Protein AF-A0A7D9HEQ1-F1 (afdb_monomer_lite)

Sequence (363 aa):
MYSCLIFITVVFLPFTTSAGAGICVSDDGTNSTCRAACLKQPCDTKWSCNGTLLSTCEQSCYHNSCTQLACDETTQKCVQYCSGCQTMKCNSSDCDQSCTAGFCHDMRCNAAHSCQQSCHHCRHQRCYDSTTCTQRCLKSDCSLECVQSQTCLQYCHGNGCLASCLGNKDYCSQTCQPKANCTHLICDSKFCSQTCANNSMCALLRCDGDHCRQETYVEKSKLECLSSDCREQVSHVSNTVLSCDNINGFCIQKSFGSGCVMSCGTNVKTCEQDCYGGDCNMSCARGVETCTMKCPGGNCTFSCQAKDCLLSCKNNECKNTQSETKDTRDTRKECDNSCNKRPFHPVLLLIFTTFTSLSSVYW

Secondary structure (DSSP, 8-state):
-----------------------EEE---SSSEEEEEE-SSSPPS-EE--STTEEEEEEEE-STT--EEEE-TTEEEEEEEEES-SEEEE-SSEEEEEEEES-EEEEEE--SSEEEEEEEEEEEEEEES-SEEEEEEEEE--EEEEES-SEEEEEE-SBSEEEEEES-SSEEEEEE-TT-EEEEEEE-SSEEEEEE-TT-EEEEEEE-SSEEEEEESSTT-EEEE-SS-EEEEEESSSS-EEEE-S-SSEEEEEESSSS-EEEE-TT-SEEEEEESSS--EEEE-TT-SEEEEEETTS--EEEE-SSEEEEEESTT-PEE--------S-------------PPPPPP---------------

pLDDT: mean 79.18, std 22.47, range [27.95, 97.94]

Organism: Paramuricea clavata (NCBI:txid317549)

Radius of gyration: 32.52 Å; chains: 1; bounding box: 62×74×137 Å

Structure (mmCIF, N/CA/C/O backbone):
data_AF-A0A7D9HEQ1-F1
#
_entry.id   AF-A0A7D9HEQ1-F1
#
loop_
_atom_site.group_PDB
_atom_site.id
_atom_site.type_symbol
_atom_site.label_atom_id
_atom_site.label_alt_id
_atom_site.label_comp_id
_atom_site.label_asym_id
_atom_site.label_entity_id
_atom_site.label_seq_id
_atom_site.pdbx_PDB_ins_code
_atom_site.Cartn_x
_atom_site.Cartn_y
_atom_site.Cartn_z
_atom_site.occupancy
_atom_site.B_iso_or_equiv
_atom_site.auth_seq_id
_atom_site.auth_comp_id
_atom_site.auth_asym_id
_atom_site.auth_atom_id
_atom_site.pdbx_PDB_model_num
ATOM 1 N N . MET A 1 1 ? -3.233 12.128 -97.991 1.00 41.22 1 MET A N 1
ATOM 2 C CA . MET A 1 1 ? -3.083 12.700 -96.636 1.00 41.22 1 MET A CA 1
ATOM 3 C C . MET A 1 1 ? -2.851 11.541 -95.681 1.00 41.22 1 MET A C 1
ATOM 5 O O . MET A 1 1 ? -3.788 10.809 -95.401 1.00 41.22 1 MET A O 1
ATOM 9 N N . TYR A 1 2 ? -1.598 11.295 -95.298 1.00 34.28 2 TYR A N 1
ATOM 10 C CA . TYR A 1 2 ? -1.246 10.236 -94.349 1.00 34.28 2 TYR A CA 1
ATOM 11 C C . TYR A 1 2 ? -1.506 10.739 -92.926 1.00 34.28 2 TYR A C 1
ATOM 13 O O . TYR A 1 2 ? -0.963 11.769 -92.536 1.00 34.28 2 TYR A O 1
ATOM 21 N N . SER A 1 3 ? -2.356 10.030 -92.182 1.00 39.16 3 SER A N 1
ATOM 22 C CA . SER A 1 3 ? -2.621 10.283 -90.766 1.00 39.16 3 SER A CA 1
ATOM 23 C C . SER A 1 3 ? -1.744 9.338 -89.947 1.00 39.16 3 SER A C 1
ATOM 25 O O . SER A 1 3 ? -1.840 8.120 -90.089 1.00 39.16 3 SER A O 1
ATOM 27 N N . CYS A 1 4 ? -0.827 9.907 -89.167 1.00 38.44 4 CYS A N 1
ATOM 28 C CA . CYS A 1 4 ? 0.162 9.187 -88.373 1.00 38.44 4 CYS A CA 1
ATOM 29 C C . CYS A 1 4 ? -0.404 8.983 -86.958 1.00 38.44 4 CYS A C 1
ATOM 31 O O . CYS A 1 4 ? -0.566 9.948 -86.213 1.00 38.44 4 CYS A O 1
ATOM 33 N N . LEU A 1 5 ? -0.748 7.743 -86.603 1.00 36.53 5 LEU A N 1
ATOM 34 C CA . LEU A 1 5 ? -1.173 7.354 -85.254 1.00 36.53 5 LEU A CA 1
ATOM 35 C C . LEU A 1 5 ? 0.067 7.018 -84.416 1.00 36.53 5 LEU A C 1
ATOM 37 O O . LEU A 1 5 ? 0.737 6.019 -84.666 1.00 36.53 5 LEU A O 1
ATOM 41 N N . ILE A 1 6 ? 0.367 7.853 -83.419 1.00 41.38 6 ILE A N 1
ATOM 42 C CA . ILE A 1 6 ? 1.411 7.606 -82.418 1.00 41.38 6 ILE A CA 1
ATOM 43 C C . ILE A 1 6 ? 0.785 6.808 -81.268 1.00 41.38 6 ILE A C 1
ATOM 45 O O . ILE A 1 6 ? -0.061 7.323 -80.540 1.00 41.38 6 ILE A O 1
ATOM 49 N N . PHE A 1 7 ? 1.209 5.555 -81.092 1.00 34.25 7 PHE A N 1
ATOM 50 C CA . PHE A 1 7 ? 0.923 4.769 -79.890 1.00 34.25 7 PHE A CA 1
ATOM 51 C C . PHE A 1 7 ? 1.956 5.108 -78.807 1.00 34.25 7 PHE A C 1
ATOM 53 O O . PHE A 1 7 ? 3.141 4.822 -78.964 1.00 34.25 7 PHE A O 1
ATOM 60 N N . ILE A 1 8 ? 1.509 5.707 -77.701 1.00 36.59 8 ILE A N 1
ATOM 61 C CA . ILE A 1 8 ? 2.320 5.894 -76.492 1.00 36.59 8 ILE A CA 1
ATOM 62 C C . ILE A 1 8 ? 2.106 4.670 -75.598 1.00 36.59 8 ILE A C 1
ATOM 64 O O . ILE A 1 8 ? 1.075 4.535 -74.942 1.00 36.59 8 ILE A O 1
ATOM 68 N N . THR A 1 9 ? 3.078 3.764 -75.567 1.00 34.59 9 THR A N 1
ATOM 69 C CA . THR A 1 9 ? 3.156 2.700 -74.558 1.00 34.59 9 THR A CA 1
ATOM 70 C C . THR A 1 9 ? 3.671 3.281 -73.243 1.00 34.59 9 THR A C 1
ATOM 72 O O . THR A 1 9 ? 4.856 3.586 -73.115 1.00 34.59 9 THR A O 1
ATOM 75 N N . VAL A 1 10 ? 2.782 3.427 -72.259 1.00 37.34 10 VAL A N 1
ATOM 76 C CA . VAL A 1 10 ? 3.149 3.738 -70.870 1.00 37.34 10 VAL A CA 1
ATOM 77 C C . VAL A 1 10 ? 3.643 2.451 -70.211 1.00 37.34 10 VAL A C 1
ATOM 79 O O . VAL A 1 10 ? 2.858 1.559 -69.892 1.00 37.34 10 VAL A O 1
ATOM 82 N N . VAL A 1 11 ? 4.958 2.341 -70.031 1.00 34.16 11 VAL A N 1
ATOM 83 C CA . VAL A 1 11 ? 5.580 1.271 -69.245 1.00 34.16 11 VAL A CA 1
ATOM 84 C C . VAL A 1 11 ? 5.390 1.607 -67.766 1.00 34.16 11 VAL A C 1
ATOM 86 O O . VAL A 1 11 ? 6.048 2.500 -67.237 1.00 34.16 11 VAL A O 1
ATOM 89 N N . PHE A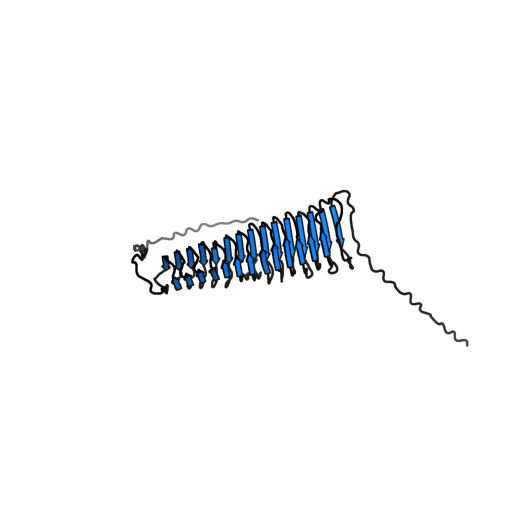 1 12 ? 4.482 0.901 -67.090 1.00 31.94 12 PHE A N 1
ATOM 90 C CA . PHE A 1 12 ? 4.424 0.902 -65.630 1.00 31.94 12 PHE A CA 1
ATOM 91 C C . PHE A 1 12 ? 5.596 0.075 -65.098 1.00 31.94 12 PHE A C 1
ATOM 93 O O . PHE A 1 12 ? 5.570 -1.154 -65.125 1.00 31.94 12 PHE A O 1
ATOM 100 N N . LEU A 1 13 ? 6.640 0.755 -64.624 1.00 29.69 13 LEU A N 1
ATOM 101 C CA . LEU A 1 13 ? 7.641 0.127 -63.769 1.00 29.69 13 LEU A CA 1
ATOM 102 C C . LEU A 1 13 ? 6.992 -0.155 -62.404 1.00 29.69 13 LEU A C 1
ATOM 104 O O . LEU A 1 13 ? 6.376 0.754 -61.839 1.00 29.69 13 LEU A O 1
ATOM 108 N N . PRO A 1 14 ? 7.112 -1.371 -61.843 1.00 33.91 14 PRO A N 1
ATOM 109 C CA . PRO A 1 14 ? 6.723 -1.601 -60.463 1.00 33.91 14 PRO A CA 1
ATOM 110 C C . PRO A 1 14 ? 7.634 -0.755 -59.572 1.00 33.91 14 PRO A C 1
ATOM 112 O O . PRO A 1 14 ? 8.834 -1.008 -59.464 1.00 33.91 14 PRO A O 1
ATOM 115 N N . PHE A 1 15 ? 7.065 0.264 -58.928 1.00 29.83 15 PHE A N 1
ATOM 116 C CA . PHE A 1 15 ? 7.701 0.895 -57.782 1.00 29.83 15 PHE A CA 1
ATOM 117 C C . PHE A 1 15 ? 7.776 -0.154 -56.674 1.00 29.83 15 PHE A C 1
ATOM 119 O O . PHE A 1 15 ? 6.813 -0.387 -55.947 1.00 29.83 15 PHE A O 1
ATOM 126 N N . THR A 1 16 ? 8.926 -0.810 -56.545 1.00 30.69 16 THR A N 1
ATOM 127 C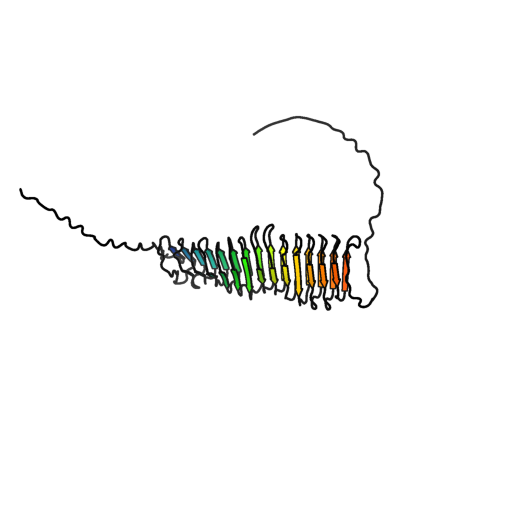 CA . THR A 1 16 ? 9.293 -1.476 -55.301 1.00 30.69 16 THR A CA 1
ATOM 128 C C . THR A 1 16 ? 9.478 -0.380 -54.261 1.00 30.69 16 THR A C 1
ATOM 130 O O . THR A 1 16 ? 10.519 0.276 -54.215 1.00 30.69 16 THR A O 1
ATOM 133 N N . THR A 1 17 ? 8.453 -0.132 -53.449 1.00 33.03 17 THR A N 1
ATOM 134 C CA . THR A 1 17 ? 8.611 0.606 -52.198 1.00 33.03 17 THR A CA 1
ATOM 135 C C . THR A 1 17 ? 9.563 -0.204 -51.331 1.00 33.03 17 THR A C 1
ATOM 137 O O . THR A 1 17 ? 9.187 -1.246 -50.793 1.00 33.03 17 THR A O 1
ATOM 140 N N . SER A 1 18 ? 10.819 0.227 -51.244 1.00 35.41 18 SER A N 1
ATOM 141 C CA . SER A 1 18 ? 11.744 -0.293 -50.251 1.00 35.41 18 SER A CA 1
ATOM 142 C C . SER A 1 18 ? 11.134 -0.035 -48.874 1.00 35.41 18 SER A C 1
ATOM 144 O O . SER A 1 18 ? 10.864 1.106 -48.497 1.00 35.41 18 SER A O 1
ATOM 146 N N . ALA A 1 19 ? 10.859 -1.112 -48.139 1.00 35.62 19 ALA A N 1
ATOM 147 C CA . ALA A 1 19 ? 10.556 -1.034 -46.721 1.00 35.62 19 ALA A CA 1
ATOM 148 C C . ALA A 1 19 ? 11.721 -0.291 -46.054 1.00 35.62 19 ALA A C 1
ATOM 150 O O . ALA A 1 19 ? 12.864 -0.748 -46.098 1.00 35.62 19 ALA A O 1
ATOM 151 N N . GLY A 1 20 ? 11.450 0.903 -45.527 1.00 33.16 20 GLY A N 1
ATOM 152 C CA . GLY A 1 20 ? 12.457 1.702 -44.846 1.00 33.16 20 GLY A CA 1
ATOM 153 C C . GLY A 1 20 ? 12.942 0.943 -43.620 1.00 33.16 20 GLY A C 1
ATOM 154 O O . GLY A 1 20 ? 12.204 0.816 -42.649 1.00 33.16 20 GLY A O 1
ATOM 155 N N . ALA A 1 21 ? 14.167 0.424 -43.671 1.00 37.38 21 ALA A N 1
ATOM 156 C CA . ALA A 1 21 ? 14.824 -0.135 -42.503 1.00 37.38 21 ALA A CA 1
ATOM 157 C C . ALA A 1 21 ? 14.896 0.954 -41.419 1.00 37.38 21 ALA A C 1
ATOM 159 O O . ALA A 1 21 ? 15.400 2.057 -41.662 1.00 37.38 21 ALA A O 1
ATOM 160 N N . GLY A 1 22 ? 14.347 0.671 -40.236 1.00 39.84 22 GLY A N 1
ATOM 161 C CA . GLY A 1 22 ? 14.518 1.531 -39.072 1.00 39.84 22 GLY A CA 1
ATOM 162 C C . GLY A 1 22 ? 16.008 1.722 -38.785 1.00 39.84 22 GLY A C 1
ATOM 163 O O . GLY A 1 22 ? 16.782 0.768 -38.827 1.00 39.84 22 GLY A O 1
ATOM 164 N N . ILE A 1 23 ? 16.427 2.961 -38.513 1.00 42.25 23 ILE A N 1
ATOM 165 C CA . ILE A 1 23 ? 17.799 3.236 -38.075 1.00 42.25 23 ILE A CA 1
ATOM 166 C C . ILE A 1 23 ? 17.910 2.719 -36.642 1.00 42.25 23 ILE A C 1
ATOM 168 O O . ILE A 1 23 ? 17.361 3.328 -35.725 1.00 42.25 23 ILE A O 1
ATOM 172 N N . CYS A 1 24 ? 18.588 1.589 -36.477 1.00 47.47 24 CYS A N 1
ATOM 173 C CA . CYS A 1 24 ? 19.008 1.077 -35.181 1.00 47.47 24 CYS A CA 1
ATOM 174 C C . CYS A 1 24 ? 20.434 1.576 -34.955 1.00 47.47 24 CYS A C 1
ATOM 176 O O . CYS A 1 24 ? 21.342 1.200 -35.693 1.00 47.47 24 CYS A O 1
ATOM 178 N N . VAL A 1 25 ? 20.625 2.463 -33.980 1.00 53.47 25 VAL A N 1
ATOM 179 C CA . VAL A 1 25 ? 21.970 2.832 -33.529 1.00 53.47 25 VAL A CA 1
ATOM 180 C C . VAL A 1 25 ? 22.321 1.868 -32.409 1.00 53.47 25 VAL A C 1
ATOM 182 O O . VAL A 1 25 ? 21.756 1.966 -31.323 1.00 53.47 25 VAL A O 1
ATOM 185 N N . SER A 1 26 ? 23.195 0.914 -32.711 1.00 54.78 26 SER A N 1
ATOM 186 C CA . SER A 1 26 ? 23.885 0.098 -31.719 1.00 54.78 26 SER A CA 1
ATOM 187 C C . SER A 1 26 ? 25.335 0.548 -31.731 1.00 54.78 26 SER A C 1
ATOM 189 O O . SER A 1 26 ? 26.085 0.187 -32.634 1.00 54.78 26 SER A O 1
ATOM 191 N N . ASP A 1 27 ? 25.707 1.395 -30.775 1.00 57.34 27 ASP A N 1
ATOM 192 C CA . ASP A 1 27 ? 27.121 1.656 -30.531 1.00 57.34 27 ASP A CA 1
ATOM 193 C C . ASP A 1 27 ? 27.688 0.415 -29.847 1.00 57.34 27 ASP A C 1
ATOM 195 O O . ASP A 1 27 ? 27.319 0.105 -28.711 1.00 57.34 27 ASP A O 1
ATOM 199 N N . ASP A 1 28 ? 28.588 -0.289 -30.533 1.00 51.81 28 ASP A N 1
ATOM 200 C CA . ASP A 1 28 ? 29.383 -1.392 -29.977 1.00 51.81 28 ASP A CA 1
ATOM 201 C C . ASP A 1 28 ? 30.503 -0.811 -29.091 1.00 51.81 28 ASP A C 1
ATOM 203 O O . ASP A 1 28 ? 31.702 -0.993 -29.307 1.00 51.81 28 ASP A O 1
ATOM 207 N N . GLY A 1 29 ? 30.087 0.053 -28.158 1.00 48.66 29 GLY A N 1
ATOM 208 C CA . GLY A 1 29 ? 30.951 0.951 -27.419 1.00 48.66 29 GLY A CA 1
ATOM 209 C C . GLY A 1 29 ? 32.012 0.172 -26.659 1.00 48.66 29 GLY A C 1
ATOM 210 O O . GLY A 1 29 ? 31.711 -0.741 -25.894 1.00 48.66 29 GLY A O 1
ATOM 211 N N . THR A 1 30 ? 33.260 0.610 -26.791 1.00 54.16 30 THR A N 1
ATOM 212 C CA . THR A 1 30 ? 34.453 0.130 -26.076 1.00 54.16 30 THR A CA 1
ATOM 213 C C . THR A 1 30 ? 34.399 0.368 -24.554 1.00 54.16 30 THR A C 1
ATOM 215 O O . THR A 1 30 ? 35.431 0.573 -23.922 1.00 54.16 30 THR A O 1
ATOM 218 N N . ASN A 1 31 ? 33.206 0.432 -23.947 1.00 58.22 31 ASN A N 1
ATOM 219 C CA . ASN A 1 31 ? 32.997 0.962 -22.607 1.00 58.22 31 ASN A CA 1
ATOM 220 C C . ASN A 1 31 ? 31.689 0.472 -21.943 1.00 58.22 31 ASN A C 1
ATOM 222 O O . ASN A 1 31 ? 30.861 1.273 -21.516 1.00 58.22 31 ASN A O 1
ATOM 226 N N . SER A 1 32 ? 31.488 -0.846 -21.824 1.00 74.50 32 SER A N 1
ATOM 227 C CA . SER A 1 32 ? 30.495 -1.501 -20.933 1.00 74.50 32 SER A CA 1
ATOM 228 C C . SER A 1 32 ? 29.007 -1.103 -21.068 1.00 74.50 32 SER A C 1
ATOM 230 O O . SER A 1 32 ? 28.190 -1.565 -20.277 1.00 74.50 32 SER A O 1
ATOM 232 N N . THR A 1 33 ? 28.631 -0.266 -22.037 1.00 79.44 33 THR A N 1
ATOM 233 C CA . THR A 1 33 ? 27.274 0.277 -22.193 1.00 79.44 33 THR A CA 1
ATOM 234 C C . THR A 1 33 ? 26.719 -0.096 -23.558 1.00 79.44 33 THR A C 1
ATOM 236 O O . THR A 1 33 ? 27.308 0.267 -24.571 1.00 79.44 33 THR A O 1
ATOM 239 N N . CYS A 1 34 ? 25.566 -0.760 -23.587 1.00 79.94 34 CYS A N 1
ATOM 240 C CA . CYS A 1 34 ? 24.805 -1.007 -24.809 1.00 79.94 34 CYS A CA 1
ATOM 241 C C . CYS A 1 34 ? 23.646 -0.015 -24.905 1.00 79.94 34 CYS A C 1
ATOM 243 O O . CYS A 1 34 ? 22.847 0.094 -23.974 1.00 79.94 34 CYS A O 1
ATOM 245 N N . ARG A 1 35 ? 23.536 0.688 -26.035 1.00 83.56 35 ARG A N 1
ATOM 246 C CA . ARG A 1 35 ? 22.422 1.595 -26.340 1.00 83.56 35 ARG A CA 1
ATOM 247 C C . ARG A 1 35 ? 21.705 1.118 -27.591 1.00 83.56 35 ARG A C 1
ATOM 249 O O . ARG A 1 35 ? 22.353 0.857 -28.598 1.00 83.56 35 ARG A O 1
ATOM 256 N N . ALA A 1 36 ? 20.382 1.032 -27.529 1.00 77.75 36 ALA A N 1
ATOM 257 C CA . ALA A 1 36 ? 19.539 0.720 -28.675 1.00 77.75 36 ALA A CA 1
ATOM 258 C C . ALA A 1 36 ? 18.300 1.623 -28.683 1.00 77.75 36 ALA A C 1
ATOM 260 O O . ALA A 1 36 ? 17.580 1.723 -27.689 1.00 77.75 36 ALA A O 1
ATOM 261 N N . ALA A 1 37 ? 18.018 2.272 -29.813 1.00 81.19 37 ALA A N 1
ATOM 262 C CA . ALA A 1 37 ? 16.846 3.132 -29.965 1.00 81.19 37 ALA A CA 1
ATOM 263 C C . ALA A 1 37 ? 16.105 2.855 -31.279 1.00 81.19 37 ALA A C 1
ATOM 265 O O . ALA A 1 37 ? 16.723 2.835 -32.342 1.00 81.19 37 ALA A O 1
ATOM 266 N N . CYS A 1 38 ? 14.779 2.670 -31.213 1.00 77.25 38 CYS A N 1
ATOM 267 C CA . CYS A 1 38 ? 13.928 2.593 -32.399 1.00 77.25 38 CYS A CA 1
ATOM 268 C C . CYS A 1 38 ? 13.269 3.943 -32.668 1.00 77.25 38 CYS A C 1
ATOM 270 O O . CYS A 1 38 ? 12.359 4.360 -31.945 1.00 77.25 38 CYS A O 1
ATOM 272 N N . LEU A 1 39 ? 13.711 4.610 -33.735 1.00 76.88 39 LEU A N 1
ATOM 273 C CA . LEU A 1 39 ? 13.224 5.939 -34.114 1.00 76.88 39 LEU A CA 1
ATOM 274 C C . LEU A 1 39 ? 12.225 5.926 -35.285 1.00 76.88 39 LEU A C 1
ATOM 276 O O . LEU A 1 39 ? 11.569 6.942 -35.517 1.00 76.88 39 LEU A O 1
ATOM 280 N N . LYS A 1 40 ? 12.088 4.817 -36.033 1.00 69.19 40 LYS A N 1
ATOM 281 C CA . LYS A 1 40 ? 11.215 4.708 -37.223 1.00 69.19 40 LYS A CA 1
ATOM 282 C C . LYS A 1 40 ? 10.541 3.334 -37.324 1.00 69.19 40 LYS A C 1
ATOM 284 O O . LYS A 1 40 ? 11.133 2.339 -36.928 1.00 69.19 40 LYS A O 1
ATOM 289 N N . GLN A 1 41 ? 9.330 3.291 -37.885 1.00 66.94 41 GLN A N 1
ATOM 290 C CA . GLN A 1 41 ? 8.586 2.052 -38.148 1.00 66.94 41 GLN A CA 1
ATOM 291 C C . GLN A 1 41 ? 9.010 1.383 -39.472 1.00 66.94 41 GLN A C 1
ATOM 293 O O . GLN A 1 41 ? 9.313 2.108 -40.423 1.00 66.94 41 GLN A O 1
ATOM 298 N N . PRO A 1 42 ? 8.931 0.040 -39.579 1.00 62.34 42 PRO A N 1
ATOM 299 C CA . PRO A 1 42 ? 8.634 -0.920 -38.508 1.00 62.34 42 PRO A CA 1
ATOM 300 C C . PRO A 1 42 ? 9.872 -1.210 -37.636 1.00 62.34 42 PRO A C 1
ATOM 302 O O . PRO A 1 42 ? 10.985 -1.314 -38.144 1.00 62.34 42 PRO A O 1
ATOM 305 N N . CYS A 1 43 ? 9.672 -1.357 -36.323 1.00 61.78 43 CYS A N 1
ATOM 306 C CA . CYS A 1 43 ? 10.714 -1.852 -35.416 1.00 61.78 43 CYS A CA 1
ATOM 307 C C . CYS A 1 43 ? 10.674 -3.384 -35.412 1.00 61.78 43 CYS A C 1
ATOM 309 O O . CYS A 1 43 ? 9.599 -3.957 -35.235 1.00 61.78 43 CYS A O 1
ATOM 311 N N . ASP A 1 44 ? 11.820 -4.040 -35.598 1.00 58.16 44 ASP A N 1
ATOM 312 C CA . ASP A 1 44 ? 11.889 -5.498 -35.503 1.00 58.16 44 ASP A CA 1
ATOM 313 C C . ASP A 1 44 ? 11.613 -5.985 -34.064 1.00 58.16 44 ASP A C 1
ATOM 315 O O . ASP A 1 44 ? 11.806 -5.258 -33.092 1.00 58.16 44 ASP A O 1
ATOM 319 N N . THR A 1 45 ? 11.122 -7.213 -33.923 1.00 52.78 45 THR A N 1
ATOM 320 C CA . THR A 1 45 ? 10.275 -7.639 -32.782 1.00 52.78 45 THR A CA 1
ATOM 321 C C . THR A 1 45 ? 11.002 -8.092 -31.507 1.00 52.78 45 THR A C 1
ATOM 323 O O . THR A 1 45 ? 10.355 -8.367 -30.490 1.00 52.78 45 THR A O 1
ATOM 326 N N . LYS A 1 46 ? 12.337 -8.189 -31.512 1.00 58.47 46 LYS A N 1
ATOM 327 C CA . LYS A 1 46 ? 13.094 -8.742 -30.377 1.00 58.47 46 LYS A CA 1
ATOM 328 C C . LYS A 1 46 ? 14.425 -8.031 -30.181 1.00 58.47 46 LYS A C 1
ATOM 330 O O . LYS A 1 46 ? 15.403 -8.336 -30.854 1.00 58.47 46 LYS A O 1
ATOM 335 N N . TRP A 1 47 ? 14.442 -7.059 -29.274 1.00 59.88 47 TRP A N 1
ATOM 336 C CA . TRP A 1 47 ? 15.619 -6.234 -29.010 1.00 59.88 47 TRP A CA 1
ATOM 337 C C . TRP A 1 47 ? 16.213 -6.598 -27.659 1.00 59.88 47 TRP A C 1
ATOM 339 O O . TRP A 1 47 ? 15.543 -6.516 -26.629 1.00 59.88 47 TRP A O 1
ATOM 349 N N . SER A 1 48 ? 17.468 -7.032 -27.690 1.00 61.03 48 SER A N 1
ATOM 350 C CA . SER A 1 48 ? 18.192 -7.506 -26.520 1.00 61.03 48 SER A CA 1
ATOM 351 C C . SER A 1 48 ? 19.619 -6.992 -26.603 1.00 61.03 48 SER A C 1
ATOM 353 O O . SER A 1 48 ? 20.319 -7.283 -27.570 1.00 61.03 48 SER A O 1
ATOM 355 N N . CYS A 1 49 ? 20.052 -6.237 -25.597 1.00 66.12 49 CYS A N 1
ATOM 356 C CA . CYS A 1 49 ? 21.475 -5.998 -25.376 1.00 66.12 49 CYS A CA 1
ATOM 357 C C . CYS A 1 49 ? 22.060 -7.251 -24.721 1.00 66.12 49 CYS A C 1
ATOM 359 O O . CYS A 1 49 ? 22.312 -7.258 -23.522 1.00 66.12 49 CYS A O 1
ATOM 361 N N . ASN A 1 50 ? 22.189 -8.329 -25.494 1.00 60.47 50 ASN A N 1
ATOM 362 C CA . ASN A 1 50 ? 22.780 -9.575 -25.015 1.00 60.47 50 ASN A CA 1
ATOM 363 C C . ASN A 1 50 ? 24.256 -9.587 -25.409 1.00 60.47 50 ASN A C 1
ATOM 365 O O . ASN A 1 50 ? 24.575 -9.553 -26.597 1.00 60.47 50 ASN A O 1
ATOM 369 N N . GLY A 1 51 ? 25.148 -9.633 -24.423 1.00 57.25 51 GLY A N 1
ATOM 370 C CA . GLY A 1 51 ? 26.595 -9.609 -24.628 1.00 57.25 51 GLY A CA 1
ATOM 371 C C . GLY A 1 51 ? 27.357 -9.588 -23.302 1.00 57.25 51 GLY A C 1
ATOM 372 O O . GLY A 1 51 ? 26.772 -9.359 -22.252 1.00 57.25 51 GLY A O 1
ATOM 373 N N . THR A 1 52 ? 28.660 -9.872 -23.338 1.00 58.81 52 THR A N 1
ATOM 374 C CA . THR A 1 52 ? 29.554 -9.948 -22.162 1.00 58.81 52 THR A CA 1
ATOM 375 C C . THR A 1 52 ? 29.384 -8.782 -21.179 1.00 58.81 52 THR A C 1
ATOM 377 O O . THR A 1 52 ? 29.442 -7.641 -21.624 1.00 58.81 52 THR A O 1
ATOM 380 N N . LEU A 1 53 ? 29.254 -9.091 -19.873 1.00 66.50 53 LEU A N 1
ATOM 381 C CA . LEU A 1 53 ? 29.321 -8.197 -18.692 1.00 66.50 53 LEU A CA 1
ATOM 382 C C . LEU A 1 53 ? 29.204 -6.698 -19.023 1.00 66.50 53 LEU A C 1
ATOM 384 O O . LEU A 1 53 ? 30.177 -5.940 -18.985 1.00 66.50 53 LEU A O 1
ATOM 388 N N . LEU A 1 54 ? 27.989 -6.279 -19.369 1.00 69.50 54 LEU A N 1
ATOM 389 C CA . LEU A 1 54 ? 27.670 -4.876 -19.591 1.00 69.50 54 LEU A CA 1
ATOM 390 C C . LEU A 1 54 ? 27.376 -4.221 -18.236 1.00 69.50 54 LEU A C 1
ATOM 392 O O . LEU A 1 54 ? 26.604 -4.730 -17.426 1.00 69.50 54 LEU A O 1
ATOM 396 N N . SER A 1 55 ? 27.956 -3.052 -17.981 1.00 82.50 55 SER A N 1
ATOM 397 C CA . SER A 1 55 ? 27.567 -2.243 -16.826 1.00 82.50 55 SER A CA 1
ATOM 398 C C . SER A 1 55 ? 26.159 -1.679 -17.021 1.00 82.50 55 SER A C 1
ATOM 400 O O . SER A 1 55 ? 25.379 -1.630 -16.073 1.00 82.50 55 SER A O 1
ATOM 402 N N . THR A 1 56 ? 25.805 -1.286 -18.251 1.00 87.19 56 THR A N 1
ATOM 403 C CA . THR A 1 56 ? 24.538 -0.602 -18.531 1.00 87.19 56 THR A CA 1
ATOM 404 C C . THR A 1 56 ? 23.925 -1.030 -19.867 1.00 87.19 56 THR A C 1
ATOM 406 O O . THR A 1 56 ? 24.596 -1.081 -20.895 1.00 87.19 56 THR A O 1
ATOM 409 N N . CYS A 1 57 ? 22.621 -1.285 -19.868 1.00 88.06 57 CYS A N 1
ATOM 410 C CA . CYS A 1 57 ? 21.793 -1.449 -21.056 1.00 88.06 57 CYS A CA 1
ATOM 411 C C . CYS A 1 57 ? 20.740 -0.334 -21.105 1.00 88.06 57 CYS A C 1
ATOM 413 O O . CYS A 1 57 ? 19.971 -0.169 -20.164 1.00 88.06 57 CYS A O 1
ATOM 415 N N . GLU A 1 58 ? 20.681 0.420 -22.200 1.00 90.88 58 GLU A N 1
ATOM 416 C CA . GLU A 1 58 ? 19.655 1.438 -22.438 1.00 90.88 58 GLU A CA 1
ATOM 417 C C . GLU A 1 58 ? 18.877 1.102 -23.716 1.00 90.88 58 GLU A C 1
ATOM 419 O O . GLU A 1 58 ? 19.452 0.992 -24.801 1.00 90.88 58 GLU A O 1
ATOM 424 N N . GLN A 1 59 ? 17.560 0.941 -23.594 1.00 89.44 59 GLN A N 1
ATOM 425 C CA . GLN A 1 59 ? 16.663 0.619 -24.701 1.00 89.44 59 GLN A CA 1
ATOM 426 C C . GLN A 1 59 ? 15.522 1.629 -24.772 1.00 89.44 59 GLN A C 1
ATOM 428 O O . GLN A 1 59 ? 14.790 1.812 -23.801 1.00 89.44 59 GLN A O 1
ATOM 433 N N . SER A 1 60 ? 15.318 2.234 -25.938 1.00 90.31 60 SER A N 1
ATOM 434 C CA . SER A 1 60 ? 14.245 3.208 -26.152 1.00 90.31 60 SER A CA 1
ATOM 435 C C . SER A 1 60 ? 13.406 2.853 -27.370 1.00 90.31 60 SER A C 1
ATOM 437 O O . SER A 1 60 ? 13.924 2.713 -28.477 1.00 90.31 60 SER A O 1
ATOM 439 N N . CYS A 1 61 ? 12.089 2.771 -27.195 1.00 87.88 61 CYS A N 1
ATOM 440 C CA . CYS A 1 61 ? 11.145 2.631 -28.293 1.00 87.88 61 CYS A CA 1
ATOM 441 C C . CYS A 1 61 ? 10.100 3.746 -28.283 1.00 87.88 61 CYS A C 1
ATOM 443 O O . CYS A 1 61 ? 9.285 3.848 -27.368 1.00 87.88 61 CYS A O 1
ATOM 445 N N . TYR A 1 62 ? 10.095 4.561 -29.337 1.00 86.50 62 TYR A N 1
ATOM 446 C CA . TYR A 1 62 ? 9.200 5.716 -29.451 1.00 86.50 62 TYR A CA 1
ATOM 447 C C . TYR A 1 62 ? 7.925 5.439 -30.265 1.00 86.50 62 TYR A C 1
ATOM 449 O O . TYR A 1 62 ? 7.095 6.330 -30.412 1.00 86.50 62 TYR A O 1
ATOM 457 N N . HIS A 1 63 ? 7.751 4.219 -30.786 1.00 79.38 63 HIS A N 1
ATOM 458 C CA . HIS A 1 63 ? 6.645 3.858 -31.679 1.00 79.38 63 HIS A CA 1
ATOM 459 C C . HIS A 1 63 ? 5.861 2.643 -31.179 1.00 79.38 63 HIS A C 1
ATOM 461 O O . HIS A 1 63 ? 6.432 1.701 -30.637 1.00 79.38 63 HIS A O 1
ATOM 467 N N . ASN A 1 64 ? 4.567 2.595 -31.506 1.00 71.12 64 ASN A N 1
ATOM 468 C CA . ASN A 1 64 ? 3.642 1.510 -31.133 1.00 71.12 64 ASN A CA 1
ATOM 469 C C . ASN A 1 64 ? 3.927 0.150 -31.815 1.00 71.12 64 ASN A C 1
ATOM 471 O O . ASN A 1 64 ? 3.098 -0.753 -31.759 1.00 71.12 64 ASN A O 1
ATOM 475 N N . SER A 1 65 ? 5.044 0.015 -32.535 1.00 72.88 65 SER A N 1
ATOM 476 C CA . SER A 1 65 ? 5.417 -1.205 -33.263 1.00 72.88 65 SER A CA 1
ATOM 477 C C . SER A 1 65 ? 6.348 -2.125 -32.475 1.00 72.88 65 SER A C 1
ATOM 479 O O . SER A 1 65 ? 6.636 -3.223 -32.940 1.00 72.88 65 SER A O 1
ATOM 481 N N . CYS A 1 66 ? 6.847 -1.701 -31.312 1.00 76.94 66 CYS A N 1
ATOM 482 C CA . CYS A 1 66 ? 7.691 -2.561 -30.491 1.00 76.94 66 CYS A CA 1
ATOM 483 C C . CYS A 1 66 ? 6.843 -3.599 -29.766 1.00 76.94 66 CYS A C 1
ATOM 485 O O . CYS A 1 66 ? 5.998 -3.276 -28.940 1.00 76.94 66 CYS A O 1
ATOM 487 N N . THR A 1 67 ? 7.084 -4.873 -30.034 1.00 82.62 67 THR A N 1
ATOM 488 C CA . THR A 1 67 ? 6.435 -5.951 -29.285 1.00 82.62 67 THR A CA 1
ATOM 489 C C . THR A 1 67 ? 7.077 -6.118 -27.912 1.00 82.62 67 THR A C 1
ATOM 491 O O . THR A 1 67 ? 6.363 -6.236 -26.915 1.00 82.62 67 THR A O 1
ATOM 494 N N . GLN A 1 68 ? 8.412 -6.068 -27.836 1.00 85.69 68 GLN A N 1
ATOM 495 C CA . GLN A 1 68 ? 9.142 -6.398 -26.616 1.00 85.69 68 GLN A CA 1
ATOM 496 C C . GLN A 1 68 ? 10.448 -5.608 -26.444 1.00 85.69 68 GLN A C 1
ATOM 498 O O . GLN A 1 68 ? 11.246 -5.517 -27.374 1.00 85.69 68 GLN A O 1
ATOM 503 N N . LEU A 1 69 ? 10.693 -5.126 -25.220 1.00 88.62 69 LEU A N 1
ATOM 504 C CA . LEU A 1 69 ? 12.016 -4.704 -24.736 1.00 88.62 69 LEU A CA 1
ATOM 505 C C . LEU A 1 69 ? 12.503 -5.686 -23.666 1.00 88.62 69 LEU A C 1
ATOM 507 O O . LEU A 1 69 ? 11.718 -6.088 -22.799 1.00 88.62 69 LEU A O 1
ATOM 511 N N . ALA A 1 70 ? 13.769 -6.102 -23.732 1.00 90.31 70 ALA A N 1
ATOM 512 C CA . ALA A 1 70 ? 14.337 -7.073 -22.802 1.00 90.31 70 ALA A CA 1
ATOM 513 C C . ALA A 1 70 ? 15.787 -6.748 -22.405 1.00 90.31 70 ALA A C 1
ATOM 515 O O . ALA A 1 70 ? 16.641 -6.546 -23.267 1.00 90.31 70 ALA A O 1
ATOM 516 N N . CYS A 1 71 ? 16.052 -6.784 -21.098 1.00 89.12 71 CYS A N 1
ATOM 517 C CA . CYS A 1 71 ? 17.390 -6.845 -20.511 1.00 89.12 71 CYS A CA 1
ATOM 518 C C . CYS A 1 71 ? 17.568 -8.176 -19.773 1.00 89.12 71 CYS A C 1
ATOM 520 O O . CYS A 1 71 ? 16.623 -8.693 -19.153 1.00 89.12 71 CYS A O 1
ATOM 522 N N . ASP A 1 72 ? 18.771 -8.734 -19.838 1.00 87.81 72 ASP A N 1
ATOM 523 C CA . ASP A 1 72 ? 19.133 -9.977 -19.166 1.00 87.81 72 ASP A CA 1
ATOM 524 C C . ASP A 1 72 ? 19.990 -9.737 -17.910 1.00 87.81 72 ASP A C 1
ATOM 526 O O . ASP A 1 72 ? 20.327 -8.607 -17.557 1.00 87.81 72 ASP A O 1
ATOM 530 N N . GLU A 1 73 ? 20.307 -10.829 -17.221 1.00 86.56 73 GLU A N 1
ATOM 531 C CA . GLU A 1 73 ? 21.084 -10.849 -15.977 1.00 86.56 73 GLU A CA 1
ATOM 532 C C . GLU A 1 73 ? 22.566 -10.485 -16.160 1.00 86.56 73 GLU A C 1
ATOM 534 O O . GLU A 1 73 ? 23.271 -10.257 -15.181 1.00 86.56 73 GLU A O 1
ATOM 539 N N . THR A 1 74 ? 23.055 -10.394 -17.403 1.00 83.62 74 THR A N 1
ATOM 540 C CA . THR A 1 74 ? 24.455 -10.038 -17.688 1.00 83.62 74 THR A CA 1
ATOM 541 C C . THR A 1 74 ? 24.730 -8.544 -17.531 1.00 83.62 74 THR A C 1
ATOM 543 O O . THR A 1 74 ? 25.887 -8.117 -17.541 1.00 83.62 74 THR A O 1
ATOM 546 N N . THR A 1 75 ? 23.664 -7.753 -17.375 1.00 85.00 75 THR A N 1
ATOM 547 C CA . THR A 1 75 ? 23.711 -6.300 -17.222 1.00 85.00 75 THR A CA 1
ATOM 548 C C . THR A 1 75 ? 23.527 -5.898 -15.762 1.00 85.00 75 THR A C 1
ATOM 550 O O . THR A 1 75 ? 22.587 -6.334 -15.094 1.00 85.00 75 THR A O 1
ATOM 553 N N . GLN A 1 76 ? 24.396 -5.024 -15.251 1.00 90.00 76 GLN A N 1
ATOM 554 C CA . GLN A 1 76 ? 24.223 -4.492 -13.895 1.00 90.00 76 GLN A CA 1
ATOM 555 C C . GLN A 1 76 ? 23.013 -3.548 -13.833 1.00 90.00 76 GLN A C 1
ATOM 557 O O . GLN A 1 76 ? 22.151 -3.703 -12.970 1.00 90.00 76 GLN A O 1
ATOM 562 N N . LYS A 1 77 ? 22.915 -2.613 -14.782 1.00 92.88 77 LYS A N 1
ATOM 563 C CA . LYS A 1 77 ? 21.823 -1.642 -14.876 1.00 92.88 77 LYS A CA 1
ATOM 564 C C . LYS A 1 77 ? 21.096 -1.749 -16.210 1.00 92.88 77 LYS A C 1
ATOM 566 O O . LYS A 1 77 ? 21.729 -1.813 -17.260 1.00 92.88 77 LYS A O 1
ATOM 571 N N . CYS A 1 78 ? 19.774 -1.677 -16.182 1.00 93.31 78 CYS A N 1
ATOM 572 C CA . CYS A 1 78 ? 18.939 -1.615 -17.371 1.00 93.31 78 CYS A CA 1
ATOM 573 C C . CYS A 1 78 ? 17.943 -0.463 -17.286 1.00 93.31 78 CYS A C 1
ATOM 575 O O . CYS A 1 78 ? 17.222 -0.309 -16.302 1.00 93.31 78 CYS A O 1
ATOM 577 N N . VAL A 1 79 ? 17.898 0.334 -18.348 1.00 94.81 79 VAL A N 1
ATOM 578 C CA . VAL A 1 79 ? 16.978 1.454 -18.522 1.00 94.81 79 VAL A CA 1
ATOM 579 C C . VAL A 1 79 ? 16.164 1.201 -19.782 1.00 94.81 79 VAL A C 1
ATOM 581 O O . VAL A 1 79 ? 16.711 1.127 -20.881 1.00 94.81 79 VAL A O 1
ATOM 584 N N . GLN A 1 80 ? 14.851 1.064 -19.636 1.00 94.06 80 GLN A N 1
ATOM 585 C CA . GLN A 1 80 ? 13.931 0.815 -20.738 1.00 94.06 80 GLN A CA 1
ATOM 586 C C . GLN A 1 80 ? 12.880 1.912 -20.801 1.00 94.06 80 GLN A C 1
ATOM 588 O O . GLN A 1 80 ? 12.136 2.143 -19.850 1.00 94.06 80 GLN A O 1
ATOM 593 N N . TYR A 1 81 ? 12.765 2.542 -21.960 1.00 94.06 81 TYR A N 1
ATOM 594 C CA . TYR A 1 81 ? 11.729 3.514 -22.251 1.00 94.06 81 TYR A CA 1
ATOM 595 C C . TYR A 1 81 ? 10.858 3.020 -23.398 1.00 94.06 81 TYR A C 1
ATOM 597 O O . TYR A 1 81 ? 11.367 2.660 -24.461 1.00 94.06 81 TYR A O 1
ATOM 605 N N . CYS A 1 82 ? 9.540 3.040 -23.210 1.00 90.62 82 CYS A N 1
ATOM 606 C CA . CYS A 1 82 ? 8.612 2.701 -24.269 1.00 90.62 82 CYS A CA 1
ATOM 607 C C . CYS A 1 82 ? 7.400 3.635 -24.400 1.00 90.62 82 CYS A C 1
ATOM 609 O O . CYS A 1 82 ? 6.796 4.096 -23.429 1.00 90.62 82 CYS A O 1
ATOM 611 N N . SER A 1 83 ? 7.021 3.859 -25.655 1.00 88.69 83 SER A N 1
ATOM 612 C CA . SER A 1 83 ? 5.799 4.506 -26.117 1.00 88.69 83 SER A CA 1
ATOM 613 C C . SER A 1 83 ? 5.021 3.524 -27.007 1.00 88.69 83 SER A C 1
ATOM 615 O O . SER A 1 83 ? 4.958 3.694 -28.223 1.00 88.69 83 SER A O 1
ATOM 617 N N . GLY A 1 84 ? 4.464 2.473 -26.393 1.00 79.25 84 GLY A N 1
ATOM 618 C CA . GLY A 1 84 ? 3.507 1.553 -27.018 1.00 79.25 84 GLY A CA 1
ATOM 619 C C . GLY A 1 84 ? 3.950 0.101 -27.149 1.00 79.25 84 GLY A C 1
ATOM 620 O O . GLY A 1 84 ? 3.578 -0.556 -28.116 1.00 79.25 84 GLY A O 1
ATOM 621 N N . CYS A 1 85 ? 4.724 -0.402 -26.185 1.00 82.75 85 CYS A N 1
ATOM 622 C CA . CYS A 1 85 ? 5.175 -1.791 -26.168 1.00 82.75 85 CYS A CA 1
ATOM 623 C C . CYS A 1 85 ? 4.100 -2.728 -25.636 1.00 82.75 85 CYS A C 1
ATOM 625 O O . CYS A 1 85 ? 3.378 -2.361 -24.717 1.00 82.75 85 CYS A O 1
ATOM 627 N N . GLN A 1 86 ? 4.053 -3.974 -26.110 1.00 87.56 86 GLN A N 1
ATOM 628 C CA . GLN A 1 86 ? 3.233 -4.991 -25.441 1.00 87.56 86 GLN A CA 1
ATOM 629 C C . GLN A 1 86 ? 3.888 -5.453 -24.135 1.00 87.56 86 GLN A C 1
ATOM 631 O O . GLN A 1 86 ? 3.206 -5.588 -23.117 1.00 87.56 86 GLN A O 1
ATOM 636 N N . THR A 1 87 ? 5.207 -5.680 -24.150 1.00 90.31 87 THR A N 1
ATOM 637 C CA . THR A 1 87 ? 5.931 -6.227 -22.996 1.00 90.31 87 THR A CA 1
ATOM 638 C C . THR A 1 87 ? 7.279 -5.549 -22.762 1.00 90.31 87 THR A C 1
ATOM 640 O O . THR A 1 87 ? 8.036 -5.290 -23.696 1.00 90.31 87 THR A O 1
ATOM 643 N N . MET A 1 88 ? 7.610 -5.307 -21.495 1.00 92.38 88 MET A N 1
ATOM 644 C CA . MET A 1 88 ? 8.937 -4.869 -21.055 1.00 92.38 88 MET A CA 1
ATOM 645 C C . MET A 1 88 ? 9.444 -5.842 -19.995 1.00 92.38 88 MET A C 1
ATOM 647 O O . MET A 1 88 ? 8.747 -6.098 -19.015 1.00 92.38 88 MET A O 1
ATOM 651 N N . LYS A 1 89 ? 10.636 -6.408 -20.188 1.00 94.62 89 LYS A N 1
ATOM 652 C CA . LYS A 1 89 ? 11.247 -7.365 -19.261 1.00 94.62 89 LYS A CA 1
ATOM 653 C C . LYS A 1 89 ? 12.629 -6.884 -18.838 1.00 94.62 89 LYS A C 1
ATOM 655 O O . LYS A 1 89 ? 13.465 -6.592 -19.690 1.00 94.62 89 LYS A O 1
ATOM 660 N N . CYS A 1 90 ? 12.886 -6.878 -17.540 1.00 95.00 90 CYS A N 1
ATOM 661 C CA . CYS A 1 90 ? 14.198 -6.583 -16.990 1.00 95.00 90 CYS A CA 1
ATOM 662 C C . CYS A 1 90 ? 14.616 -7.674 -16.000 1.00 95.00 90 CYS A C 1
ATOM 664 O O . CYS A 1 90 ? 13.850 -7.989 -15.094 1.00 95.00 90 CYS A O 1
ATOM 666 N N . ASN A 1 91 ? 15.797 -8.266 -16.203 1.00 94.50 91 ASN A N 1
ATOM 667 C CA . ASN A 1 91 ? 16.413 -9.231 -15.276 1.00 94.50 91 ASN A CA 1
ATOM 668 C C . ASN A 1 91 ? 17.764 -8.728 -14.729 1.00 94.50 91 ASN A C 1
ATOM 670 O O . ASN A 1 91 ? 18.542 -9.511 -14.197 1.00 94.50 91 ASN A O 1
ATOM 674 N N . SER A 1 92 ? 18.073 -7.448 -14.928 1.00 92.38 92 SER A N 1
ATOM 675 C CA . SER A 1 92 ? 19.300 -6.809 -14.447 1.00 92.38 92 SER A CA 1
ATOM 676 C C . SER A 1 92 ? 19.251 -6.613 -12.935 1.00 92.38 92 SER A C 1
ATOM 678 O O . SER A 1 92 ? 18.175 -6.630 -12.343 1.00 92.38 92 SER A O 1
ATOM 680 N N . SER A 1 93 ? 20.394 -6.357 -12.300 1.00 93.31 93 SER A N 1
ATOM 681 C CA . SER A 1 93 ? 20.420 -6.035 -10.865 1.00 93.31 93 SER A CA 1
ATOM 682 C C . SER A 1 93 ? 19.584 -4.790 -10.532 1.00 93.31 93 SER A C 1
ATOM 684 O O . SER A 1 93 ? 18.822 -4.804 -9.561 1.00 93.31 93 SER A O 1
ATOM 686 N N . ASP A 1 94 ? 19.709 -3.744 -11.355 1.00 96.00 94 ASP A N 1
ATOM 687 C CA . ASP A 1 94 ? 18.964 -2.491 -11.245 1.00 96.00 94 ASP A CA 1
ATOM 688 C C . ASP A 1 94 ? 18.160 -2.222 -12.521 1.00 96.00 94 ASP A C 1
ATOM 690 O O . ASP A 1 94 ? 18.715 -2.127 -13.618 1.00 96.00 94 ASP A O 1
ATOM 694 N N . CYS A 1 95 ? 16.851 -2.056 -12.374 1.00 96.56 95 CYS A N 1
ATOM 695 C CA . CYS A 1 95 ? 15.913 -1.883 -13.477 1.00 96.56 95 CYS A CA 1
ATOM 696 C C . CYS A 1 95 ? 15.151 -0.561 -13.357 1.00 96.56 95 CYS A C 1
ATOM 698 O O . CYS A 1 95 ? 14.509 -0.308 -12.340 1.00 96.56 95 CYS A O 1
ATOM 700 N N . ASP A 1 96 ? 15.149 0.241 -14.422 1.00 97.38 96 ASP A N 1
ATOM 701 C CA . ASP A 1 96 ? 14.277 1.408 -14.584 1.00 97.38 96 ASP A CA 1
ATOM 702 C C . ASP A 1 96 ? 13.460 1.256 -15.871 1.00 97.38 96 ASP A C 1
ATOM 704 O O . ASP A 1 96 ? 13.995 1.303 -16.979 1.00 97.38 96 ASP A O 1
ATOM 708 N N . GLN A 1 97 ? 12.160 1.012 -15.732 1.00 96.06 97 GLN A N 1
ATOM 709 C CA . GLN A 1 97 ? 11.241 0.776 -16.838 1.00 96.06 97 GLN A CA 1
ATOM 710 C C . GLN A 1 97 ? 10.165 1.862 -16.863 1.00 96.06 97 GLN A C 1
ATOM 712 O O . GLN A 1 97 ? 9.410 2.037 -15.905 1.00 96.06 97 GLN A O 1
ATOM 717 N N . SER A 1 98 ? 10.032 2.550 -17.993 1.00 96.00 98 SER A N 1
ATOM 718 C CA . SER A 1 98 ? 9.035 3.600 -18.189 1.00 96.00 98 SER A CA 1
ATOM 719 C C . SER A 1 98 ? 8.195 3.345 -19.434 1.00 96.00 98 SER A C 1
ATOM 721 O O . SER A 1 98 ? 8.723 3.273 -20.542 1.00 96.00 98 SER A O 1
ATOM 723 N N . CYS A 1 99 ? 6.876 3.248 -19.258 1.00 92.94 99 CYS A N 1
ATOM 724 C CA . CYS A 1 99 ? 5.904 3.186 -20.342 1.00 92.94 99 CYS A CA 1
ATOM 725 C C . CYS A 1 99 ? 4.987 4.417 -20.331 1.00 92.94 99 CYS A C 1
ATOM 727 O O . CYS A 1 99 ? 4.131 4.588 -19.459 1.00 92.94 99 CYS A O 1
ATOM 729 N N . THR A 1 100 ? 5.161 5.301 -21.311 1.00 89.75 100 THR A N 1
ATOM 730 C CA . THR A 1 100 ? 4.531 6.638 -21.302 1.00 89.75 100 THR A CA 1
ATOM 731 C C . THR A 1 100 ? 3.339 6.782 -22.244 1.00 89.75 100 THR A C 1
ATOM 733 O O . THR A 1 100 ? 2.487 7.654 -22.044 1.00 89.75 100 THR A O 1
ATOM 736 N N . ALA A 1 101 ? 3.238 5.918 -23.248 1.00 80.31 101 ALA A N 1
ATOM 737 C CA . ALA A 1 101 ? 2.150 5.907 -24.216 1.00 80.31 101 ALA A CA 1
ATOM 738 C C . ALA A 1 101 ? 1.917 4.490 -24.750 1.00 80.31 101 ALA A C 1
ATOM 740 O O . ALA A 1 101 ? 2.760 3.613 -24.576 1.00 80.31 101 ALA A O 1
ATOM 741 N N . GLY A 1 102 ? 0.748 4.286 -25.364 1.00 68.12 102 GLY A N 1
ATOM 742 C CA . GLY A 1 102 ? 0.226 2.973 -25.743 1.00 68.12 102 GLY A CA 1
ATOM 743 C C . GLY A 1 102 ? -0.077 2.073 -24.536 1.00 68.12 102 GLY A C 1
ATOM 744 O O . GLY A 1 102 ? 0.337 2.337 -23.410 1.00 68.12 102 GLY A O 1
ATOM 745 N N . PHE A 1 103 ? -0.897 1.048 -24.749 1.00 77.56 103 PHE A N 1
ATOM 746 C CA . PHE A 1 103 ? -1.303 0.128 -23.688 1.00 77.56 103 PHE A CA 1
ATOM 747 C C . PHE A 1 103 ? -0.192 -0.894 -23.438 1.00 77.56 103 PHE A C 1
ATOM 749 O O . PHE A 1 103 ? -0.121 -1.907 -24.132 1.00 77.56 103 PHE A O 1
ATOM 756 N N . CYS A 1 104 ? 0.659 -0.642 -22.443 1.00 85.88 104 CYS A N 1
ATOM 757 C CA . CYS A 1 104 ? 1.650 -1.620 -22.014 1.00 85.88 104 CYS A CA 1
ATOM 758 C C . CYS A 1 104 ? 0.961 -2.770 -21.287 1.00 85.88 104 CYS A C 1
ATOM 760 O O . CYS A 1 104 ? 0.471 -2.637 -20.168 1.00 85.88 104 CYS A O 1
ATOM 762 N N . HIS A 1 105 ? 0.868 -3.926 -21.935 1.00 89.19 105 HIS A N 1
ATOM 763 C CA . HIS A 1 105 ? 0.145 -5.042 -21.340 1.00 89.19 105 HIS A CA 1
ATOM 764 C C . HIS A 1 105 ? 0.870 -5.598 -20.116 1.00 89.19 105 HIS A C 1
ATOM 766 O O . HIS A 1 105 ? 0.206 -5.953 -19.142 1.00 89.19 105 HIS A O 1
ATOM 772 N N . ASP A 1 106 ? 2.202 -5.668 -20.160 1.00 92.06 106 ASP A N 1
ATOM 773 C CA . ASP A 1 106 ? 2.970 -6.380 -19.142 1.00 92.06 106 ASP A CA 1
ATOM 774 C C . ASP A 1 106 ? 4.376 -5.791 -18.942 1.00 92.06 106 ASP A C 1
ATOM 776 O O . ASP A 1 106 ? 5.240 -5.884 -19.816 1.00 92.06 106 ASP A O 1
ATOM 780 N N . MET A 1 107 ? 4.617 -5.193 -17.776 1.00 93.88 107 MET A N 1
ATOM 781 C CA . MET A 1 107 ? 5.944 -4.761 -17.332 1.00 93.88 107 MET A CA 1
ATOM 782 C C . MET A 1 107 ? 6.432 -5.717 -16.250 1.00 93.88 107 MET A C 1
ATOM 784 O O . MET A 1 107 ? 5.813 -5.826 -15.194 1.00 93.88 107 MET A O 1
ATOM 788 N N . ARG A 1 108 ? 7.532 -6.424 -16.511 1.00 96.31 108 ARG A N 1
ATOM 789 C CA . ARG A 1 108 ? 8.119 -7.399 -15.590 1.00 96.31 108 ARG A CA 1
ATOM 790 C C . ARG A 1 108 ? 9.532 -7.018 -15.210 1.00 96.31 108 ARG A C 1
ATOM 792 O O . ARG A 1 108 ? 10.360 -6.705 -16.070 1.00 96.31 108 ARG A O 1
ATOM 799 N N . CYS A 1 109 ? 9.793 -7.149 -13.926 1.00 96.19 109 CYS A N 1
ATOM 800 C CA . CYS A 1 109 ? 11.063 -6.845 -13.324 1.00 96.19 109 CYS A CA 1
ATOM 801 C C . CYS A 1 109 ? 11.442 -7.957 -12.357 1.00 96.19 109 CYS A C 1
ATOM 803 O O . CYS A 1 109 ? 10.822 -8.122 -11.310 1.00 96.19 109 CYS A O 1
ATOM 805 N N . ASN A 1 110 ? 12.447 -8.724 -12.751 1.00 94.12 110 ASN A N 1
ATOM 806 C CA . ASN A 1 110 ? 13.056 -9.782 -11.958 1.00 94.12 110 ASN A CA 1
ATOM 807 C C . ASN A 1 110 ? 14.426 -9.277 -11.491 1.00 94.12 110 ASN A C 1
ATOM 809 O O . ASN A 1 110 ? 15.455 -9.876 -11.800 1.00 94.12 110 ASN A O 1
ATOM 813 N N . ALA A 1 111 ? 14.439 -8.081 -10.898 1.00 75.38 111 ALA A N 1
ATOM 814 C CA . ALA A 1 111 ? 15.668 -7.405 -10.520 1.00 75.38 111 ALA A CA 1
ATOM 815 C C . ALA A 1 111 ? 16.147 -7.902 -9.164 1.00 75.38 111 ALA A C 1
ATOM 817 O O . ALA A 1 111 ? 15.368 -7.918 -8.216 1.00 75.38 111 ALA A O 1
ATOM 818 N N . ALA A 1 112 ? 17.431 -8.233 -9.050 1.00 75.25 112 ALA A N 1
ATOM 819 C CA . ALA A 1 112 ? 17.987 -8.733 -7.794 1.00 75.25 112 ALA A CA 1
ATOM 820 C C . ALA A 1 112 ? 18.015 -7.666 -6.681 1.00 75.25 112 ALA A C 1
ATOM 822 O O . ALA A 1 112 ? 17.910 -7.997 -5.499 1.00 75.25 112 ALA A O 1
ATOM 823 N N . HIS A 1 113 ? 18.162 -6.383 -7.029 1.00 93.69 113 HIS A N 1
ATOM 824 C CA . HIS A 1 113 ? 18.287 -5.304 -6.049 1.00 93.69 113 HIS A CA 1
ATOM 825 C C . HIS A 1 113 ? 17.176 -4.270 -6.176 1.00 93.69 113 HIS A C 1
ATOM 827 O O . HIS A 1 113 ? 16.322 -4.188 -5.290 1.00 93.69 113 HIS A O 1
ATOM 833 N N . SER A 1 114 ? 17.172 -3.487 -7.253 1.00 96.81 114 SER A N 1
ATOM 834 C CA . SER A 1 114 ? 16.274 -2.342 -7.382 1.00 96.81 114 SER A CA 1
ATOM 835 C C . SER A 1 114 ? 15.404 -2.448 -8.618 1.00 96.81 114 SER A C 1
ATOM 837 O O . SER A 1 114 ? 15.891 -2.627 -9.734 1.00 96.81 114 SER A O 1
ATOM 839 N N . CYS A 1 115 ? 14.106 -2.266 -8.419 1.00 97.19 115 CYS A N 1
ATOM 840 C CA . CYS A 1 115 ? 13.156 -2.164 -9.500 1.00 97.19 115 CYS A CA 1
ATOM 841 C C . CYS A 1 115 ? 12.353 -0.870 -9.431 1.00 97.19 115 CYS A C 1
ATOM 843 O O . CYS A 1 115 ? 11.643 -0.621 -8.457 1.00 97.19 115 CYS A O 1
ATOM 845 N N . GLN A 1 116 ? 12.399 -0.082 -10.499 1.00 97.81 116 GLN A N 1
ATOM 846 C CA . GLN A 1 116 ? 11.550 1.079 -10.700 1.00 97.81 116 GLN A CA 1
ATOM 847 C C . GLN A 1 116 ? 10.712 0.887 -11.967 1.00 97.81 116 GLN A C 1
ATOM 849 O O . GLN A 1 116 ? 11.240 0.756 -13.067 1.00 97.81 116 GLN A O 1
ATOM 854 N N . GLN A 1 117 ? 9.391 0.884 -11.813 1.00 96.50 117 GLN A N 1
ATOM 855 C CA . GLN A 1 117 ? 8.432 0.775 -12.907 1.00 96.50 117 GLN A CA 1
ATOM 856 C C . GLN A 1 117 ? 7.502 1.983 -12.886 1.00 96.50 117 GLN A C 1
ATOM 858 O O . GLN A 1 117 ? 6.935 2.341 -11.854 1.00 96.50 117 GLN A O 1
ATOM 863 N N . SER A 1 118 ? 7.335 2.629 -14.033 1.00 95.69 118 SER A N 1
ATOM 864 C CA . SER A 1 118 ? 6.405 3.739 -14.208 1.00 95.69 118 SER A CA 1
ATOM 865 C C . SER A 1 118 ? 5.572 3.513 -15.452 1.00 95.69 118 SER A C 1
ATOM 867 O O . SER A 1 118 ? 6.116 3.292 -16.532 1.00 95.69 118 SER A O 1
ATOM 869 N N . CYS A 1 119 ? 4.250 3.599 -15.324 1.00 92.88 119 CYS A N 1
ATOM 870 C CA . CYS A 1 119 ? 3.362 3.403 -16.457 1.00 92.88 119 CYS A CA 1
ATOM 871 C C . CYS A 1 119 ? 2.165 4.338 -16.468 1.00 92.88 119 CYS A C 1
ATOM 873 O O . CYS A 1 119 ? 1.522 4.561 -15.445 1.00 92.88 119 CYS A O 1
ATOM 875 N N . HIS A 1 120 ? 1.819 4.827 -17.656 1.00 91.75 120 HIS A N 1
ATOM 876 C CA . HIS A 1 120 ? 0.591 5.580 -17.892 1.00 91.75 120 HIS A CA 1
ATOM 877 C C . HIS A 1 120 ? -0.626 4.658 -17.995 1.00 91.75 120 HIS A C 1
ATOM 879 O O . HIS A 1 120 ? -1.555 4.791 -17.202 1.00 91.75 120 HIS A O 1
ATOM 885 N N . HIS A 1 121 ? -0.601 3.717 -18.939 1.00 87.94 121 HIS A N 1
ATOM 886 C CA . HIS A 1 121 ? -1.680 2.762 -19.186 1.00 87.94 121 HIS A CA 1
ATOM 887 C C . HIS A 1 121 ? -1.091 1.360 -19.206 1.00 87.94 121 HIS A C 1
ATOM 889 O O . HIS A 1 121 ? -0.559 0.923 -20.230 1.00 87.94 121 HIS A O 1
ATOM 895 N N . CYS A 1 122 ? -1.158 0.677 -18.067 1.00 84.31 122 CYS A N 1
ATOM 896 C CA . CYS A 1 122 ? -0.659 -0.682 -17.955 1.00 84.31 122 CYS A CA 1
ATOM 897 C C . CYS A 1 122 ? -1.732 -1.607 -17.460 1.00 84.31 122 CYS A C 1
ATOM 899 O O . CYS A 1 122 ? -2.429 -1.238 -16.534 1.00 84.31 122 CYS A O 1
ATOM 901 N N . ARG A 1 123 ? -1.793 -2.823 -18.002 1.00 89.12 123 ARG A N 1
ATOM 902 C CA . ARG A 1 123 ? -2.633 -3.861 -17.402 1.00 89.12 123 ARG A CA 1
ATOM 903 C C . ARG A 1 123 ? -1.938 -4.489 -16.195 1.00 89.12 123 ARG A C 1
ATOM 905 O O . ARG A 1 123 ? -2.575 -4.676 -15.169 1.00 89.12 123 ARG A O 1
ATOM 912 N N . HIS A 1 124 ? -0.638 -4.777 -16.314 1.00 92.56 124 HIS A N 1
ATOM 913 C CA . HIS A 1 124 ? 0.148 -5.440 -15.270 1.00 92.56 124 HIS A CA 1
ATOM 914 C C . HIS A 1 124 ? 1.542 -4.819 -15.122 1.00 92.56 124 HIS A C 1
ATOM 916 O O . HIS A 1 124 ? 2.288 -4.727 -16.097 1.00 92.56 124 HIS A O 1
ATOM 922 N N . GLN A 1 125 ? 1.896 -4.431 -13.899 1.00 94.12 125 GLN A N 1
ATOM 923 C CA . GLN A 1 125 ? 3.260 -4.149 -13.452 1.00 94.12 125 GLN A CA 1
ATOM 924 C C . GLN A 1 125 ? 3.618 -5.185 -12.392 1.00 94.12 125 GLN A C 1
ATOM 926 O O . GLN A 1 125 ? 2.947 -5.263 -11.364 1.00 94.12 125 GLN A O 1
ATOM 931 N N . ARG A 1 126 ? 4.640 -6.001 -12.655 1.00 96.31 126 ARG A N 1
ATOM 932 C CA . ARG A 1 126 ? 5.050 -7.092 -11.772 1.00 96.31 126 ARG A CA 1
ATOM 933 C C . ARG A 1 126 ? 6.517 -7.011 -11.399 1.00 96.31 126 ARG A C 1
ATOM 935 O O . ARG A 1 126 ? 7.380 -6.812 -12.262 1.00 96.31 126 ARG A O 1
ATOM 942 N N . CYS A 1 127 ? 6.754 -7.239 -10.119 1.00 95.81 127 CYS A N 1
ATOM 943 C CA . CYS A 1 127 ? 8.054 -7.284 -9.482 1.00 95.81 127 CYS A CA 1
ATOM 944 C C . CYS A 1 127 ? 8.264 -8.637 -8.824 1.00 95.81 127 CYS A C 1
ATOM 946 O O . CYS A 1 127 ? 7.370 -9.099 -8.117 1.00 95.81 127 CYS A O 1
ATOM 948 N N . TYR A 1 128 ? 9.434 -9.230 -9.027 1.00 95.50 128 TYR A N 1
ATOM 949 C CA . TYR A 1 128 ? 9.792 -10.526 -8.467 1.00 95.50 128 TYR A CA 1
ATOM 950 C C . TYR A 1 128 ? 11.161 -10.452 -7.801 1.00 95.50 128 TYR A C 1
ATOM 952 O O . TYR A 1 128 ? 12.091 -9.892 -8.383 1.00 95.50 128 TYR A O 1
ATOM 960 N N . ASP A 1 129 ? 11.266 -11.024 -6.600 1.00 93.44 129 ASP A N 1
ATOM 961 C CA . ASP A 1 129 ? 12.530 -11.326 -5.908 1.00 93.44 129 ASP A CA 1
ATOM 962 C C . ASP A 1 129 ? 13.481 -10.128 -5.693 1.00 93.44 129 ASP A C 1
ATOM 964 O O . ASP A 1 129 ? 14.686 -10.293 -5.509 1.00 93.44 129 ASP A O 1
ATOM 968 N N . SER A 1 130 ? 12.945 -8.905 -5.680 1.00 93.38 130 SER A N 1
ATOM 969 C CA . SER A 1 130 ? 13.732 -7.676 -5.535 1.00 93.38 130 SER A CA 1
ATOM 970 C C . SER A 1 130 ? 13.886 -7.233 -4.081 1.00 93.38 130 SER A C 1
ATOM 972 O O . SER A 1 130 ? 12.918 -7.257 -3.315 1.00 93.38 130 SER A O 1
ATOM 974 N N . THR A 1 131 ? 15.042 -6.673 -3.713 1.00 96.38 131 THR A N 1
ATOM 975 C CA . THR A 1 131 ? 15.180 -5.955 -2.431 1.00 96.38 131 THR A CA 1
ATOM 976 C C . THR A 1 131 ? 14.167 -4.811 -2.337 1.00 96.38 131 THR A C 1
ATOM 978 O O . THR A 1 131 ? 13.386 -4.751 -1.389 1.00 96.38 131 THR A O 1
ATOM 981 N N . THR A 1 132 ? 14.117 -3.950 -3.353 1.00 97.19 132 THR A N 1
ATOM 982 C CA . THR A 1 132 ? 13.194 -2.812 -3.392 1.00 97.19 132 THR A CA 1
ATOM 983 C C . THR A 1 132 ? 12.459 -2.775 -4.715 1.00 97.19 132 THR A C 1
ATOM 985 O O . THR A 1 132 ? 13.077 -2.698 -5.775 1.00 97.19 132 THR A O 1
ATOM 988 N N . CYS A 1 133 ? 11.133 -2.744 -4.641 1.00 97.62 133 CYS A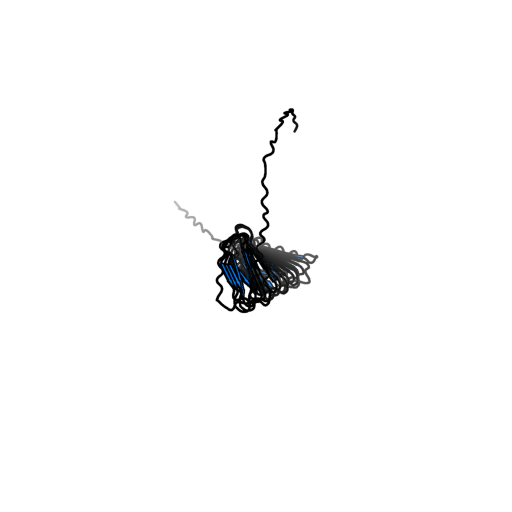 N 1
ATOM 989 C CA . CYS A 1 133 ? 10.279 -2.505 -5.784 1.00 97.62 133 CYS A CA 1
ATOM 990 C C . CYS A 1 133 ? 9.501 -1.203 -5.636 1.00 97.62 133 CYS A C 1
ATOM 992 O O . CYS A 1 133 ? 8.824 -0.987 -4.636 1.00 97.62 133 CYS A O 1
ATOM 994 N N . THR A 1 134 ? 9.571 -0.345 -6.647 1.00 97.94 134 THR A N 1
ATOM 995 C CA . THR A 1 134 ? 8.788 0.882 -6.752 1.00 97.94 134 THR A CA 1
ATOM 996 C C . THR A 1 134 ? 7.973 0.865 -8.034 1.00 97.94 134 THR A C 1
ATOM 998 O O . THR A 1 134 ? 8.531 0.880 -9.127 1.00 97.94 134 THR A O 1
ATOM 1001 N N . GLN A 1 135 ? 6.651 0.896 -7.907 1.00 97.00 135 GLN A N 1
ATOM 1002 C CA . GLN A 1 135 ? 5.719 0.868 -9.031 1.00 97.00 135 GLN A CA 1
ATOM 1003 C C . GLN A 1 135 ? 4.862 2.132 -9.037 1.00 97.00 135 GLN A C 1
ATOM 1005 O O . GLN A 1 135 ? 4.311 2.529 -8.008 1.00 97.00 135 GLN A O 1
ATOM 1010 N N . ARG A 1 136 ? 4.737 2.785 -10.194 1.00 96.81 136 ARG A N 1
ATOM 1011 C CA . ARG A 1 136 ? 3.926 3.995 -10.373 1.00 96.81 136 ARG A CA 1
ATOM 1012 C C . ARG A 1 136 ? 2.885 3.775 -11.461 1.00 96.81 136 ARG A C 1
ATOM 1014 O O . ARG A 1 136 ? 3.218 3.528 -12.621 1.00 96.81 136 ARG A O 1
ATOM 1021 N N . CYS A 1 137 ? 1.616 3.913 -11.094 1.00 94.62 137 CYS A N 1
ATOM 1022 C CA . CYS A 1 137 ? 0.498 3.989 -12.025 1.00 94.62 137 CYS A CA 1
ATOM 1023 C C . CYS A 1 137 ? 0.076 5.444 -12.213 1.00 94.62 137 CYS A C 1
ATOM 1025 O O . CYS A 1 137 ? -0.412 6.074 -11.274 1.00 94.62 137 CYS A O 1
ATOM 1027 N N . LEU A 1 138 ? 0.245 5.977 -13.420 1.00 93.81 138 LEU A N 1
ATOM 1028 C CA . LEU A 1 138 ? 0.080 7.400 -13.696 1.00 93.81 138 LEU A CA 1
ATOM 1029 C C . LEU A 1 138 ? -1.291 7.774 -14.282 1.00 93.81 138 LEU A C 1
ATOM 1031 O O . LEU A 1 138 ? -1.688 8.925 -14.116 1.00 93.81 138 LEU A O 1
ATOM 1035 N N . LYS A 1 139 ? -2.032 6.859 -14.937 1.00 91.31 139 LYS A N 1
ATOM 1036 C CA . LYS A 1 139 ? -3.365 7.186 -15.497 1.00 91.31 139 LYS A CA 1
ATOM 1037 C C . LYS A 1 139 ? -4.486 6.190 -15.228 1.00 91.31 139 LYS A C 1
ATOM 1039 O O . LYS A 1 139 ? -5.472 6.595 -14.620 1.00 91.31 139 LYS A O 1
ATOM 1044 N N . SER A 1 140 ? -4.430 4.954 -15.720 1.00 87.81 140 SER A N 1
ATOM 1045 C CA . SER A 1 140 ? -5.553 4.021 -15.527 1.00 87.81 140 SER A CA 1
ATOM 1046 C C . SER A 1 140 ? -5.172 2.550 -15.623 1.00 87.81 140 SER A C 1
ATOM 1048 O O . SER A 1 140 ? -4.175 2.202 -16.258 1.00 87.81 140 SER A O 1
ATOM 1050 N N . ASP A 1 141 ? -6.025 1.722 -15.014 1.00 84.94 141 ASP A N 1
ATOM 1051 C CA . ASP A 1 141 ? -6.137 0.270 -15.212 1.00 84.94 141 ASP A CA 1
ATOM 1052 C C . ASP A 1 141 ? -4.932 -0.556 -14.755 1.00 84.94 141 ASP A C 1
ATOM 1054 O O . ASP A 1 141 ? -4.756 -1.696 -15.187 1.00 84.94 141 ASP A O 1
ATOM 1058 N N . CYS A 1 142 ? -4.120 -0.004 -13.852 1.00 88.25 142 CYS A N 1
ATOM 1059 C CA . CYS A 1 142 ? -2.910 -0.663 -13.388 1.00 88.25 142 CYS A CA 1
ATOM 1060 C C . CYS A 1 142 ? -3.194 -1.721 -12.323 1.00 88.25 142 CYS A C 1
ATOM 1062 O O . CYS A 1 142 ? -3.625 -1.400 -11.214 1.00 88.25 142 CYS A O 1
ATOM 1064 N N . SER A 1 143 ? -2.821 -2.962 -12.631 1.00 93.81 143 SER A N 1
ATOM 1065 C CA . SER A 1 143 ? -2.537 -3.984 -11.626 1.00 93.81 143 SER A CA 1
ATOM 1066 C C . SER A 1 143 ? -1.070 -3.880 -11.214 1.00 93.81 143 SER A C 1
ATOM 1068 O O . SER A 1 143 ? -0.183 -4.100 -12.039 1.00 93.81 143 SER A O 1
ATOM 1070 N N . LEU A 1 144 ? -0.819 -3.507 -9.962 1.00 95.19 144 LEU A N 1
ATOM 1071 C CA . LEU A 1 144 ? 0.501 -3.398 -9.348 1.00 95.19 144 LEU A CA 1
ATOM 1072 C C . LEU A 1 144 ? 0.726 -4.624 -8.462 1.00 95.19 144 LEU A C 1
ATOM 1074 O O . LEU A 1 144 ? -0.022 -4.848 -7.514 1.00 95.19 144 LEU A O 1
ATOM 1078 N N . GLU A 1 145 ? 1.737 -5.423 -8.771 1.00 96.69 145 GLU A N 1
ATOM 1079 C CA . GLU A 1 145 ? 2.003 -6.683 -8.083 1.00 96.69 145 GLU A CA 1
ATOM 1080 C C . GLU A 1 145 ? 3.483 -6.777 -7.699 1.00 96.69 145 GLU A C 1
ATOM 1082 O O . GLU A 1 145 ? 4.371 -6.664 -8.549 1.00 96.69 145 GLU A O 1
ATOM 1087 N N . CYS A 1 146 ? 3.741 -6.994 -6.412 1.00 96.44 146 CYS A N 1
ATOM 1088 C CA . CYS A 1 146 ? 5.053 -7.334 -5.872 1.00 96.44 146 CYS A CA 1
ATOM 1089 C C . CYS A 1 146 ? 5.003 -8.747 -5.299 1.00 96.44 146 CYS A C 1
ATOM 1091 O O . CYS A 1 146 ? 4.143 -9.036 -4.463 1.00 96.44 146 CYS A O 1
ATOM 1093 N N . VAL A 1 147 ? 5.928 -9.598 -5.732 1.00 95.69 147 VAL A N 1
ATOM 1094 C CA . VAL A 1 147 ? 6.025 -10.993 -5.315 1.00 95.69 147 VAL A CA 1
ATOM 1095 C C . VAL A 1 147 ? 7.411 -11.248 -4.743 1.00 95.69 147 VAL A C 1
ATOM 1097 O O . VAL A 1 147 ? 8.415 -11.035 -5.422 1.00 95.69 147 VAL A O 1
ATOM 1100 N N . GLN A 1 148 ? 7.467 -11.724 -3.500 1.00 94.00 148 GLN A N 1
ATOM 1101 C CA . GLN A 1 148 ? 8.714 -12.097 -2.818 1.00 94.00 148 GLN A CA 1
ATOM 1102 C C . GLN A 1 148 ? 9.745 -10.955 -2.700 1.00 94.00 148 GLN A C 1
ATOM 1104 O O . GLN A 1 148 ? 10.934 -11.194 -2.489 1.00 94.00 148 GLN A O 1
ATOM 1109 N N . SER A 1 149 ? 9.295 -9.701 -2.770 1.00 93.62 149 SER A N 1
ATOM 1110 C CA . SER A 1 149 ? 10.134 -8.520 -2.564 1.00 93.62 149 SER A CA 1
ATOM 1111 C C . SER A 1 149 ? 10.299 -8.210 -1.070 1.00 93.62 149 SER A C 1
ATOM 1113 O O . SER A 1 149 ? 9.393 -8.447 -0.268 1.00 93.62 149 SER A O 1
ATOM 1115 N N . GLN A 1 150 ? 11.437 -7.642 -0.654 1.00 95.44 150 GLN A N 1
ATOM 1116 C CA . GLN A 1 150 ? 11.590 -7.215 0.751 1.00 95.44 150 GLN A CA 1
ATOM 1117 C C . GLN A 1 150 ? 10.749 -5.966 1.030 1.00 95.44 150 GLN A C 1
ATOM 1119 O O . GLN A 1 150 ? 9.944 -5.946 1.960 1.00 95.44 150 GLN A O 1
ATOM 1124 N N . THR A 1 151 ? 10.906 -4.947 0.180 1.00 97.06 151 THR A N 1
ATOM 1125 C CA . THR A 1 151 ? 10.167 -3.683 0.237 1.00 97.06 151 THR A CA 1
ATOM 1126 C C . THR A 1 151 ? 9.413 -3.444 -1.067 1.00 97.06 151 THR A C 1
ATOM 1128 O O . THR A 1 151 ? 10.009 -3.462 -2.143 1.00 97.06 151 THR A O 1
ATOM 1131 N N . CYS A 1 152 ? 8.114 -3.161 -0.977 1.00 97.69 152 CYS A N 1
ATOM 1132 C CA . CYS A 1 152 ? 7.263 -2.804 -2.107 1.00 97.69 152 CYS A CA 1
ATOM 1133 C C . CYS A 1 152 ? 6.571 -1.454 -1.873 1.00 97.69 152 CYS A C 1
ATOM 1135 O O . CYS A 1 152 ? 5.847 -1.266 -0.895 1.00 97.69 152 CYS A O 1
ATOM 1137 N N . LEU A 1 153 ? 6.788 -0.513 -2.790 1.00 97.88 153 LEU A N 1
ATOM 1138 C CA . LEU A 1 153 ? 6.220 0.831 -2.780 1.00 97.88 153 LEU A CA 1
ATOM 1139 C C . LEU A 1 153 ? 5.378 1.037 -4.039 1.00 97.88 153 LEU A C 1
ATOM 1141 O O . LEU A 1 153 ? 5.889 1.020 -5.158 1.00 97.88 153 LEU A O 1
ATOM 1145 N N . GLN A 1 154 ? 4.083 1.260 -3.861 1.00 96.88 154 GLN A N 1
ATOM 1146 C CA . GLN A 1 154 ? 3.120 1.380 -4.948 1.00 96.88 154 GLN A CA 1
ATOM 1147 C C . GLN A 1 154 ? 2.447 2.749 -4.910 1.00 96.88 154 GLN A C 1
ATOM 1149 O O . GLN A 1 154 ? 1.787 3.122 -3.942 1.00 96.88 154 GLN A O 1
ATOM 1154 N N . TYR A 1 155 ? 2.595 3.510 -5.988 1.00 96.94 155 TYR A N 1
ATOM 1155 C CA . TYR A 1 155 ? 2.033 4.848 -6.122 1.00 96.94 155 TYR A CA 1
ATOM 1156 C C . TYR A 1 155 ? 0.937 4.839 -7.177 1.00 96.94 155 TYR A C 1
ATOM 1158 O O . TYR A 1 155 ? 1.188 4.590 -8.359 1.00 96.94 155 TYR A O 1
ATOM 1166 N N . CYS A 1 156 ? -0.282 5.147 -6.755 1.00 95.44 156 CYS A N 1
ATOM 1167 C CA . CYS A 1 156 ? -1.422 5.275 -7.643 1.00 95.44 156 CYS A CA 1
ATOM 1168 C C . CYS A 1 156 ? -1.791 6.749 -7.815 1.00 95.44 156 CYS A C 1
ATOM 1170 O O . CYS A 1 156 ? -2.219 7.407 -6.870 1.00 95.44 156 CYS A O 1
ATOM 1172 N N . HIS A 1 157 ? -1.645 7.253 -9.037 1.00 94.19 157 HIS A N 1
ATOM 1173 C CA . HIS A 1 157 ? -2.150 8.558 -9.469 1.00 94.19 157 HIS A CA 1
ATOM 1174 C C . HIS A 1 157 ? -3.404 8.432 -10.343 1.00 94.19 157 HIS A C 1
ATOM 1176 O O . HIS A 1 157 ? -4.111 9.413 -10.558 1.00 94.19 157 HIS A O 1
ATOM 1182 N N . GLY A 1 158 ? -3.646 7.232 -10.873 1.00 86.06 158 GLY A N 1
ATOM 1183 C CA . GLY A 1 158 ? -4.674 6.951 -11.859 1.00 86.06 158 GLY A CA 1
ATOM 1184 C C . GLY A 1 158 ? -5.976 6.378 -11.306 1.00 86.06 158 GLY A C 1
ATOM 1185 O O . GLY A 1 158 ? -6.167 6.224 -10.102 1.00 86.06 158 GLY A O 1
ATOM 1186 N N . ASN A 1 159 ? -6.876 6.021 -12.218 1.00 85.31 159 ASN A N 1
ATOM 1187 C CA . ASN A 1 159 ? -8.113 5.317 -11.903 1.00 85.31 159 ASN A CA 1
ATOM 1188 C C . ASN A 1 159 ? -7.926 3.794 -11.906 1.00 85.31 159 ASN A C 1
ATOM 1190 O O . ASN A 1 159 ? -7.245 3.258 -12.777 1.00 85.31 159 ASN A O 1
ATOM 1194 N N . GLY A 1 160 ? -8.599 3.097 -10.987 1.00 83.19 160 GLY A N 1
ATOM 1195 C CA . GLY A 1 160 ? -8.709 1.637 -11.009 1.00 83.19 160 GLY A CA 1
ATOM 1196 C C . GLY A 1 160 ? -7.420 0.913 -10.634 1.00 83.19 160 GLY A C 1
ATOM 1197 O O . GLY A 1 160 ? -7.129 -0.137 -11.197 1.00 83.19 160 GLY A O 1
ATOM 1198 N N . CYS A 1 161 ? -6.635 1.461 -9.707 1.00 90.00 161 CYS A N 1
ATOM 1199 C CA . CYS A 1 161 ? -5.444 0.778 -9.223 1.00 90.00 161 CYS A CA 1
ATOM 1200 C C . CYS A 1 161 ? -5.841 -0.415 -8.353 1.00 90.00 161 CYS A C 1
ATOM 1202 O O . CYS A 1 161 ? -6.518 -0.258 -7.327 1.00 90.00 161 CYS A O 1
ATOM 1204 N N . LEU A 1 162 ? -5.389 -1.591 -8.770 1.00 93.62 162 LEU A N 1
ATOM 1205 C CA . LEU A 1 162 ? -5.400 -2.817 -7.989 1.00 93.62 162 LEU A CA 1
ATOM 1206 C C . LEU A 1 162 ? -3.967 -3.083 -7.541 1.00 93.62 162 LEU A C 1
ATOM 1208 O O . LEU A 1 162 ? -3.069 -3.124 -8.375 1.00 93.62 162 LEU A O 1
ATOM 1212 N N . ALA A 1 163 ? -3.751 -3.231 -6.241 1.00 95.44 163 ALA A N 1
ATOM 1213 C CA . ALA A 1 163 ? -2.436 -3.459 -5.668 1.00 95.44 163 ALA A CA 1
ATOM 1214 C C . ALA A 1 163 ? -2.384 -4.770 -4.889 1.00 95.44 163 ALA A C 1
ATOM 1216 O O . ALA A 1 163 ? -3.295 -5.084 -4.115 1.00 95.44 163 ALA A O 1
ATOM 1217 N N . SER A 1 164 ? -1.289 -5.505 -5.050 1.00 97.06 164 SER A N 1
ATOM 1218 C CA . SER A 1 164 ? -0.992 -6.679 -4.243 1.00 97.06 164 SER A CA 1
ATOM 1219 C C . SER A 1 164 ? 0.488 -6.804 -3.901 1.00 97.06 164 SER A C 1
ATOM 1221 O O . SER A 1 164 ? 1.374 -6.533 -4.715 1.00 97.06 164 SER A O 1
ATOM 1223 N N . CYS A 1 165 ? 0.725 -7.270 -2.683 1.00 96.38 165 CYS A N 1
ATOM 1224 C CA . CYS A 1 165 ? 2.019 -7.608 -2.115 1.00 96.38 165 CYS A CA 1
ATOM 1225 C C . CYS A 1 165 ? 1.913 -9.030 -1.568 1.00 96.38 165 CYS A C 1
ATOM 1227 O O . CYS A 1 165 ? 1.155 -9.232 -0.620 1.00 96.38 165 CYS A O 1
ATOM 1229 N N . LEU A 1 166 ? 2.601 -9.981 -2.209 1.00 93.94 166 LEU A N 1
ATOM 1230 C CA . LEU A 1 166 ? 2.476 -11.416 -1.946 1.00 93.94 166 LEU A CA 1
ATOM 1231 C C . LEU A 1 166 ? 3.838 -12.047 -1.638 1.00 93.94 166 LEU A C 1
ATOM 1233 O O . LEU A 1 166 ? 4.790 -11.903 -2.403 1.00 93.94 166 LEU A O 1
ATOM 1237 N N . GLY A 1 167 ? 3.939 -12.779 -0.533 1.00 86.75 167 GLY A N 1
ATOM 1238 C CA . GLY A 1 167 ? 5.180 -13.388 -0.056 1.00 86.75 167 GLY A CA 1
ATOM 1239 C C . GLY A 1 167 ? 6.276 -12.371 0.273 1.00 86.75 167 GLY A C 1
ATOM 1240 O O . GLY A 1 167 ? 7.453 -12.733 0.344 1.00 86.75 167 GLY A O 1
ATOM 1241 N N . ASN A 1 168 ? 5.911 -11.099 0.425 1.00 79.69 168 ASN A N 1
ATOM 1242 C CA . ASN A 1 168 ? 6.846 -10.019 0.700 1.00 79.69 168 ASN A CA 1
ATOM 1243 C C . ASN A 1 168 ? 7.299 -10.080 2.162 1.00 79.69 168 ASN A C 1
ATOM 1245 O O . ASN A 1 168 ? 6.500 -10.333 3.061 1.00 79.69 168 ASN A O 1
ATOM 1249 N N . LYS A 1 169 ? 8.587 -9.837 2.413 1.00 84.06 169 LYS A N 1
ATOM 1250 C CA . LYS A 1 169 ? 9.175 -10.129 3.731 1.00 84.06 169 LYS A CA 1
ATOM 1251 C C . LYS A 1 169 ? 8.911 -9.040 4.764 1.00 84.06 169 LYS A C 1
ATOM 1253 O O . LYS A 1 169 ? 8.504 -9.356 5.879 1.00 84.06 169 LYS A O 1
ATOM 1258 N N . ASP A 1 170 ? 9.106 -7.776 4.389 1.00 94.75 170 ASP A N 1
ATOM 1259 C CA . ASP A 1 170 ? 9.170 -6.695 5.372 1.00 94.75 170 ASP A CA 1
ATOM 1260 C C . ASP A 1 170 ? 8.042 -5.685 5.198 1.00 94.75 170 ASP A C 1
ATOM 1262 O O . ASP A 1 170 ? 7.203 -5.546 6.084 1.00 94.75 170 ASP A O 1
ATOM 1266 N N . TYR A 1 171 ? 7.998 -4.968 4.076 1.00 96.62 171 TYR A N 1
ATOM 1267 C CA . TYR A 1 171 ? 7.178 -3.762 3.978 1.00 96.62 171 TYR A CA 1
ATOM 1268 C C . TYR A 1 171 ? 6.455 -3.646 2.643 1.00 96.62 171 TYR A C 1
ATOM 1270 O O . TYR A 1 171 ? 7.057 -3.751 1.575 1.00 96.62 171 TYR A O 1
ATOM 1278 N N . CYS A 1 172 ? 5.166 -3.337 2.709 1.00 97.19 172 CYS A N 1
ATOM 1279 C CA . CYS A 1 172 ? 4.342 -2.997 1.565 1.00 97.19 172 CYS A CA 1
ATOM 1280 C C . CYS A 1 172 ? 3.546 -1.726 1.849 1.00 97.19 172 CYS A C 1
ATOM 1282 O O . CYS A 1 172 ? 2.875 -1.604 2.878 1.00 97.19 172 CYS A O 1
ATOM 1284 N N . SER A 1 173 ? 3.599 -0.781 0.914 1.00 97.00 173 SER A N 1
ATOM 1285 C CA . SER A 1 173 ? 2.857 0.468 1.017 1.00 97.00 173 SER A CA 1
ATOM 1286 C C . SER A 1 173 ? 2.217 0.864 -0.297 1.00 97.00 173 SER A C 1
ATOM 1288 O O . SER A 1 173 ? 2.892 0.939 -1.324 1.00 97.00 173 SER A O 1
ATOM 1290 N N . GLN A 1 174 ? 0.925 1.185 -0.240 1.00 96.62 174 GLN A N 1
ATOM 1291 C CA . GLN A 1 174 ? 0.218 1.851 -1.323 1.00 96.62 174 GLN A CA 1
ATOM 1292 C C . GLN A 1 174 ? -0.099 3.296 -0.935 1.00 96.62 174 GLN A C 1
ATOM 1294 O O . GLN A 1 174 ? -0.766 3.567 0.063 1.00 96.62 174 GLN A O 1
ATOM 1299 N N . THR A 1 175 ? 0.334 4.234 -1.774 1.00 96.75 175 THR A N 1
ATOM 1300 C CA . THR A 1 175 ? -0.044 5.646 -1.680 1.00 96.75 175 THR A CA 1
ATOM 1301 C C . THR A 1 175 ? -0.997 6.008 -2.811 1.00 96.75 175 THR A C 1
ATOM 1303 O O . THR A 1 175 ? -0.648 5.918 -3.991 1.00 96.75 175 THR A O 1
ATOM 1306 N N . CYS A 1 176 ? -2.187 6.463 -2.440 1.00 95.62 176 CYS A N 1
ATOM 1307 C CA . CYS A 1 176 ? -3.251 6.877 -3.344 1.00 95.62 176 CYS A CA 1
ATOM 1308 C C . CYS A 1 176 ? -3.314 8.400 -3.387 1.00 95.62 176 CYS A C 1
ATOM 1310 O O . CYS A 1 176 ? -3.646 9.062 -2.403 1.00 95.62 176 CYS A O 1
ATOM 1312 N N . GLN A 1 177 ? -2.935 8.956 -4.531 1.00 95.31 177 GLN A N 1
ATOM 1313 C CA . GLN A 1 177 ? -2.813 10.396 -4.736 1.00 95.31 177 GLN A CA 1
ATOM 1314 C C . GLN A 1 177 ? -4.187 11.055 -4.927 1.00 95.31 177 GLN A C 1
ATOM 1316 O O . GLN A 1 177 ? -5.176 10.364 -5.188 1.00 95.31 177 GLN A O 1
ATOM 1321 N N . PRO A 1 178 ? -4.291 12.394 -4.823 1.00 92.44 178 PRO A N 1
ATOM 1322 C CA . PRO A 1 178 ? -5.555 13.088 -5.055 1.00 92.44 178 PRO A CA 1
ATOM 1323 C C . PRO A 1 178 ? -6.149 12.729 -6.422 1.00 92.44 178 PRO A C 1
ATOM 1325 O O . PRO A 1 178 ? -5.431 12.721 -7.421 1.00 92.44 178 PRO A O 1
ATOM 1328 N N . LYS A 1 179 ? -7.464 12.478 -6.472 1.00 90.19 179 LYS A N 1
ATOM 1329 C CA . LYS A 1 179 ? -8.219 12.023 -7.659 1.00 90.19 179 LYS A CA 1
ATOM 1330 C C . LYS A 1 179 ? -7.893 10.609 -8.153 1.00 90.19 179 LYS A C 1
ATOM 1332 O O . LYS A 1 179 ? -8.506 10.175 -9.126 1.00 90.19 179 LYS A O 1
ATOM 1337 N N . ALA A 1 180 ? -6.971 9.895 -7.511 1.00 92.50 180 ALA A N 1
ATOM 1338 C CA . ALA A 1 180 ? -6.721 8.496 -7.822 1.00 92.50 180 ALA A CA 1
ATOM 1339 C C . ALA A 1 180 ? -7.858 7.613 -7.293 1.00 92.50 180 ALA A C 1
ATOM 1341 O O . ALA A 1 180 ? -8.487 7.941 -6.285 1.00 92.50 180 ALA A O 1
ATOM 1342 N N . ASN A 1 181 ? -8.091 6.473 -7.940 1.00 92.00 181 ASN A N 1
ATOM 1343 C CA . ASN A 1 181 ? -9.044 5.466 -7.482 1.00 92.00 181 ASN A CA 1
ATOM 1344 C C . ASN A 1 181 ? -8.313 4.155 -7.179 1.00 92.00 181 ASN A C 1
ATOM 1346 O O . ASN A 1 181 ? -8.024 3.366 -8.081 1.00 92.00 181 ASN A O 1
ATOM 1350 N N . CYS A 1 182 ? -8.013 3.951 -5.900 1.00 93.06 182 CYS A N 1
ATOM 1351 C CA . CYS A 1 182 ? -7.448 2.737 -5.339 1.00 93.06 182 CYS A CA 1
ATOM 1352 C C . CYS A 1 182 ? -8.563 1.808 -4.876 1.00 93.06 182 CYS A C 1
ATOM 1354 O O . CYS A 1 182 ? -9.197 2.001 -3.837 1.00 93.06 182 CYS A O 1
ATOM 1356 N N . THR A 1 183 ? -8.797 0.769 -5.662 1.00 92.25 183 THR A N 1
ATOM 1357 C CA . THR A 1 183 ? -9.901 -0.155 -5.398 1.00 92.25 183 THR A CA 1
ATOM 1358 C C . THR A 1 183 ? -9.538 -1.127 -4.280 1.00 92.25 183 THR A C 1
ATOM 1360 O O . THR A 1 183 ? -10.291 -1.290 -3.322 1.00 92.25 183 THR A O 1
ATOM 1363 N N . HIS A 1 184 ? -8.349 -1.724 -4.351 1.00 93.50 184 HIS A N 1
ATOM 1364 C CA . HIS A 1 184 ? -7.910 -2.722 -3.386 1.00 93.50 184 HIS A CA 1
ATOM 1365 C C . HIS A 1 184 ? -6.395 -2.667 -3.177 1.00 93.50 184 HIS A C 1
ATOM 1367 O O . HIS A 1 184 ? -5.640 -2.498 -4.138 1.00 93.50 184 HIS A O 1
ATOM 1373 N N . LEU A 1 185 ? -5.977 -2.878 -1.929 1.00 95.56 185 LEU A N 1
ATOM 1374 C CA . LEU A 1 185 ? -4.647 -3.352 -1.565 1.00 95.56 185 LEU A CA 1
ATOM 1375 C C . LEU A 1 185 ? -4.795 -4.688 -0.830 1.00 95.56 185 LEU A C 1
ATOM 1377 O O . LEU A 1 185 ? -5.455 -4.753 0.208 1.00 95.56 185 LEU A O 1
ATOM 1381 N N . ILE A 1 186 ? -4.177 -5.737 -1.368 1.00 96.62 186 ILE A N 1
ATOM 1382 C CA . ILE A 1 186 ? -4.015 -7.034 -0.702 1.00 96.62 186 ILE A CA 1
ATOM 1383 C C . ILE A 1 186 ? -2.567 -7.136 -0.234 1.00 96.62 186 ILE A C 1
ATOM 1385 O O . ILE A 1 186 ? -1.651 -6.973 -1.039 1.00 96.62 186 ILE A O 1
ATOM 1389 N N . CYS A 1 187 ? -2.351 -7.391 1.051 1.00 95.75 187 CYS A N 1
ATOM 1390 C CA . CYS A 1 187 ? -1.011 -7.387 1.617 1.00 95.75 187 CYS A CA 1
ATOM 1391 C C . CYS A 1 187 ? -0.819 -8.493 2.654 1.00 95.75 187 CYS A C 1
ATOM 1393 O O . CYS A 1 187 ? -1.565 -8.548 3.628 1.00 95.75 187 CYS A O 1
ATOM 1395 N N . ASP A 1 188 ? 0.201 -9.328 2.452 1.00 94.50 188 ASP A N 1
ATOM 1396 C CA . ASP A 1 188 ? 0.671 -10.356 3.398 1.00 94.50 188 ASP A CA 1
ATOM 1397 C C . ASP A 1 188 ? 2.071 -10.053 3.972 1.00 94.50 188 ASP A C 1
ATOM 1399 O O . ASP A 1 188 ? 2.685 -10.887 4.633 1.00 94.50 188 ASP A O 1
ATOM 1403 N N . SER A 1 189 ? 2.589 -8.849 3.710 1.00 94.12 189 SER A N 1
ATOM 1404 C CA . SER A 1 189 ? 3.882 -8.400 4.235 1.00 94.12 189 SER A CA 1
ATOM 1405 C C . SER A 1 189 ? 3.807 -8.178 5.734 1.00 94.12 189 SER A C 1
ATOM 1407 O O . SER A 1 189 ? 2.760 -7.795 6.245 1.00 94.12 189 SER A O 1
ATOM 1409 N N . LYS A 1 190 ? 4.936 -8.283 6.440 1.00 93.06 190 LYS A N 1
ATOM 1410 C CA . LYS A 1 190 ? 4.991 -7.980 7.875 1.00 93.06 190 LYS A CA 1
ATOM 1411 C C . LYS A 1 190 ? 4.375 -6.616 8.223 1.00 93.06 190 LYS A C 1
ATOM 1413 O O . LYS A 1 190 ? 3.625 -6.505 9.186 1.00 93.06 190 LYS A O 1
ATOM 1418 N N . PHE A 1 191 ? 4.662 -5.588 7.430 1.00 94.25 191 PHE A N 1
ATOM 1419 C CA . PHE A 1 191 ? 4.073 -4.260 7.560 1.00 94.25 191 PHE A CA 1
ATOM 1420 C C . PHE A 1 191 ? 3.299 -3.894 6.293 1.00 94.25 191 PHE A C 1
ATOM 1422 O O . PHE A 1 191 ? 3.865 -3.854 5.200 1.00 94.25 191 PHE A O 1
ATOM 1429 N N . CYS A 1 192 ? 2.024 -3.561 6.456 1.00 95.56 192 CYS A N 1
ATOM 1430 C CA . CYS A 1 192 ? 1.119 -3.177 5.382 1.00 95.56 192 CYS A CA 1
ATOM 1431 C C . CYS A 1 192 ? 0.559 -1.782 5.651 1.00 95.56 192 CYS A C 1
ATOM 1433 O O . CYS A 1 192 ? -0.074 -1.549 6.682 1.00 95.56 192 CYS A O 1
ATOM 1435 N N . SER A 1 193 ? 0.756 -0.862 4.711 1.00 95.56 193 SER A N 1
ATOM 1436 C CA . SER A 1 193 ? 0.287 0.518 4.830 1.00 95.56 193 SER A CA 1
ATOM 1437 C C . SER A 1 193 ? -0.508 0.946 3.602 1.00 95.56 193 SER A C 1
ATOM 1439 O O . SER A 1 193 ? -0.065 0.766 2.471 1.00 95.56 193 SER A O 1
ATOM 1441 N N . GLN A 1 194 ? -1.656 1.584 3.815 1.00 95.69 194 GLN A N 1
ATOM 1442 C CA . GLN A 1 194 ? -2.371 2.304 2.764 1.00 95.69 194 GLN A CA 1
ATOM 1443 C C . GLN A 1 194 ? -2.633 3.740 3.206 1.00 95.69 194 GLN A C 1
ATOM 1445 O O . GLN A 1 194 ? -3.221 3.970 4.263 1.00 95.69 194 GLN A O 1
ATOM 1450 N N . THR A 1 195 ? -2.219 4.701 2.385 1.00 95.62 195 THR A N 1
ATOM 1451 C CA . THR A 1 195 ? -2.450 6.128 2.632 1.00 95.62 195 THR A CA 1
ATOM 1452 C C . THR A 1 195 ? -3.236 6.732 1.481 1.00 95.62 195 THR A C 1
ATOM 1454 O O . THR A 1 195 ? -2.824 6.641 0.323 1.00 95.62 195 THR A O 1
ATOM 1457 N N . CYS A 1 196 ? -4.355 7.374 1.803 1.00 93.19 196 CYS A N 1
ATOM 1458 C CA . CYS A 1 196 ? -5.324 7.859 0.827 1.00 93.19 196 CYS A CA 1
ATOM 1459 C C . CYS A 1 196 ? -5.518 9.360 0.936 1.00 93.19 196 CYS A C 1
ATOM 1461 O O . CYS A 1 196 ? -6.158 9.823 1.871 1.00 93.19 196 CYS A O 1
ATOM 1463 N N . ALA A 1 197 ? -4.992 10.124 -0.020 1.00 92.19 197 ALA A N 1
ATOM 1464 C CA . ALA A 1 197 ? -5.070 11.580 0.003 1.00 92.19 197 ALA A CA 1
ATOM 1465 C C . ALA A 1 197 ? -6.512 12.111 -0.125 1.00 92.19 197 ALA A C 1
ATOM 1467 O O . ALA A 1 197 ? -7.408 11.428 -0.630 1.00 92.19 197 ALA A O 1
ATOM 1468 N N . ASN A 1 198 ? -6.717 13.377 0.257 1.00 86.88 198 ASN A N 1
ATOM 1469 C CA . ASN A 1 198 ? -7.975 14.099 0.037 1.00 86.88 198 ASN A CA 1
ATOM 1470 C C . ASN A 1 198 ? -8.435 13.984 -1.427 1.00 86.88 198 ASN A C 1
ATOM 1472 O O . ASN A 1 198 ? -7.631 14.124 -2.354 1.00 86.88 198 ASN A O 1
ATOM 1476 N N . ASN A 1 199 ? -9.740 13.800 -1.638 1.00 86.19 199 ASN A N 1
ATOM 1477 C CA . ASN A 1 199 ? -10.362 13.650 -2.961 1.00 86.19 199 ASN A CA 1
ATOM 1478 C C . ASN A 1 199 ? -9.869 12.438 -3.777 1.00 86.19 199 ASN A C 1
ATOM 1480 O O . ASN A 1 199 ? -10.017 12.435 -4.999 1.00 86.19 199 ASN A O 1
ATOM 1484 N N . SER A 1 200 ? -9.245 11.438 -3.150 1.00 88.00 200 SER A N 1
ATOM 1485 C CA . SER A 1 200 ? -9.033 10.123 -3.770 1.00 88.00 200 SER A CA 1
ATOM 1486 C C . SER A 1 200 ? -10.259 9.218 -3.561 1.00 88.00 200 SER A C 1
ATOM 1488 O O . SER A 1 200 ? -11.245 9.610 -2.936 1.00 88.00 200 SER A O 1
ATOM 1490 N N . MET A 1 201 ? -10.224 8.005 -4.100 1.00 87.06 201 MET A N 1
ATOM 1491 C CA . MET A 1 201 ? -11.100 6.913 -3.689 1.00 87.06 201 MET A CA 1
ATOM 1492 C C . MET A 1 201 ? -10.229 5.775 -3.173 1.00 87.06 201 MET A C 1
ATOM 1494 O O . MET A 1 201 ? -9.309 5.346 -3.866 1.00 87.06 201 MET A O 1
ATOM 1498 N N . CYS A 1 202 ? -10.539 5.285 -1.977 1.00 87.69 202 CYS A N 1
ATOM 1499 C CA . CYS A 1 202 ? -9.902 4.120 -1.382 1.00 87.69 202 CYS A CA 1
ATOM 1500 C C . CYS A 1 202 ? -10.972 3.200 -0.826 1.00 87.69 202 CYS A C 1
ATOM 1502 O O . CYS A 1 202 ? -11.649 3.563 0.132 1.00 87.69 202 CYS A O 1
ATOM 1504 N N . ALA A 1 203 ? -11.134 2.026 -1.433 1.00 89.06 203 ALA A N 1
ATOM 1505 C CA . ALA A 1 203 ? -12.173 1.096 -1.011 1.00 89.06 203 ALA A CA 1
ATOM 1506 C C . ALA A 1 203 ? -11.675 0.123 0.067 1.00 89.06 203 ALA A C 1
ATOM 1508 O O . ALA A 1 203 ? -12.171 0.187 1.189 1.00 89.06 203 ALA A O 1
ATOM 1509 N N . LEU A 1 204 ? -10.703 -0.750 -0.220 1.00 94.56 204 LEU A N 1
ATOM 1510 C CA . LEU A 1 204 ? -10.306 -1.812 0.717 1.00 94.56 204 LEU A CA 1
ATOM 1511 C C . LEU A 1 204 ? -8.785 -1.951 0.883 1.00 94.56 204 LEU A C 1
ATOM 1513 O O . LEU A 1 204 ? -8.069 -2.130 -0.101 1.00 94.56 204 LEU A O 1
ATOM 1517 N N . LEU A 1 205 ? -8.319 -1.989 2.134 1.00 95.19 205 LEU A N 1
ATOM 1518 C CA . LEU A 1 205 ? -7.072 -2.647 2.529 1.00 95.19 205 LEU A CA 1
ATOM 1519 C C . LEU A 1 205 ? -7.425 -3.979 3.195 1.00 95.19 205 LEU A C 1
ATOM 1521 O O . LEU A 1 205 ? -8.036 -3.989 4.260 1.00 95.19 205 LEU A O 1
ATOM 1525 N N . ARG A 1 206 ? -7.031 -5.091 2.572 1.00 95.75 206 ARG A N 1
ATOM 1526 C CA . ARG A 1 206 ? -7.082 -6.430 3.163 1.00 95.75 206 ARG A CA 1
ATOM 1527 C C . ARG A 1 206 ? -5.673 -6.843 3.564 1.00 95.75 206 ARG A C 1
ATOM 1529 O O . ARG A 1 206 ? -4.805 -6.998 2.704 1.00 95.75 206 ARG A O 1
ATOM 1536 N N . CYS A 1 207 ? -5.462 -7.002 4.860 1.00 94.12 207 CYS A N 1
ATOM 1537 C CA . CYS A 1 207 ? -4.149 -7.172 5.452 1.00 94.12 207 CYS A CA 1
ATOM 1538 C C . CYS A 1 207 ? -4.049 -8.478 6.248 1.00 94.12 207 CYS A C 1
ATOM 1540 O O . CYS A 1 207 ? -4.841 -8.726 7.157 1.00 94.12 207 CYS A O 1
ATOM 1542 N N . ASP A 1 208 ? -3.046 -9.281 5.905 1.00 92.25 208 ASP A N 1
ATOM 1543 C CA . ASP A 1 208 ? -2.638 -10.516 6.585 1.00 92.25 208 ASP A CA 1
ATOM 1544 C C . ASP A 1 208 ? -1.229 -10.384 7.210 1.00 92.25 208 ASP A C 1
ATOM 1546 O O . ASP A 1 208 ? -0.585 -11.360 7.584 1.00 92.25 208 ASP A O 1
ATOM 1550 N N . GLY A 1 209 ? -0.740 -9.148 7.332 1.00 89.56 209 GLY A N 1
ATOM 1551 C CA . GLY A 1 209 ? 0.536 -8.808 7.957 1.00 89.56 209 GLY A CA 1
ATOM 1552 C C . GLY A 1 209 ? 0.480 -8.649 9.475 1.00 89.56 209 GLY A C 1
ATOM 1553 O O . GLY A 1 209 ? -0.588 -8.480 10.057 1.00 89.56 209 GLY A O 1
ATOM 1554 N N . ASP A 1 210 ? 1.651 -8.605 10.114 1.00 88.12 210 ASP A N 1
ATOM 1555 C CA . ASP A 1 210 ? 1.783 -8.331 11.554 1.00 88.12 210 ASP A CA 1
ATOM 1556 C C . ASP A 1 210 ? 1.376 -6.896 11.920 1.00 88.12 210 ASP A C 1
ATOM 1558 O O . ASP A 1 210 ? 1.049 -6.607 13.064 1.00 88.12 210 ASP A O 1
ATOM 1562 N N . HIS A 1 211 ? 1.470 -5.951 10.986 1.00 90.88 211 HIS A N 1
ATOM 1563 C CA . HIS A 1 211 ? 1.218 -4.542 11.256 1.00 90.88 211 HIS A CA 1
ATOM 1564 C C . HIS A 1 211 ? 0.450 -3.898 10.111 1.00 90.88 211 HIS A C 1
ATOM 1566 O O . HIS A 1 211 ? 1.027 -3.439 9.123 1.00 90.88 211 HIS A O 1
ATOM 1572 N N . CYS A 1 212 ? -0.865 -3.827 10.280 1.00 93.19 212 CYS A N 1
ATOM 1573 C CA . CYS A 1 212 ? -1.776 -3.215 9.323 1.00 93.19 212 CYS A CA 1
ATOM 1574 C C . CYS A 1 212 ? -2.093 -1.763 9.702 1.00 93.19 212 CYS A C 1
ATOM 1576 O O . CYS A 1 212 ? -2.541 -1.495 10.822 1.00 93.19 212 CYS A O 1
ATOM 1578 N N . ARG A 1 213 ? -1.907 -0.832 8.760 1.00 94.62 213 ARG A N 1
ATOM 1579 C CA . ARG A 1 213 ? -2.299 0.573 8.912 1.00 94.62 213 ARG A CA 1
ATOM 1580 C C . ARG A 1 213 ? -3.027 1.099 7.680 1.00 94.62 213 ARG A C 1
ATOM 1582 O O . ARG A 1 213 ? -2.520 1.005 6.564 1.00 94.62 213 ARG A O 1
ATOM 1589 N N . GLN A 1 214 ? -4.181 1.726 7.893 1.00 94.81 214 GLN A N 1
ATOM 1590 C CA . GLN A 1 214 ? -4.879 2.498 6.863 1.00 94.81 214 GLN A CA 1
ATOM 1591 C C . GLN A 1 214 ? -5.110 3.924 7.359 1.00 94.81 214 GLN A C 1
ATOM 1593 O O . GLN A 1 214 ? -5.727 4.130 8.401 1.00 94.81 214 GLN A O 1
ATOM 1598 N N . GLU A 1 215 ? -4.642 4.906 6.599 1.00 94.88 215 GLU A N 1
ATOM 1599 C CA . GLU A 1 215 ? -4.871 6.323 6.867 1.00 94.88 215 GLU A CA 1
ATOM 1600 C C . GLU A 1 215 ? -5.632 6.950 5.702 1.00 94.88 215 GLU A C 1
ATOM 1602 O O . GLU A 1 215 ? -5.205 6.879 4.546 1.00 94.88 215 GLU A O 1
ATO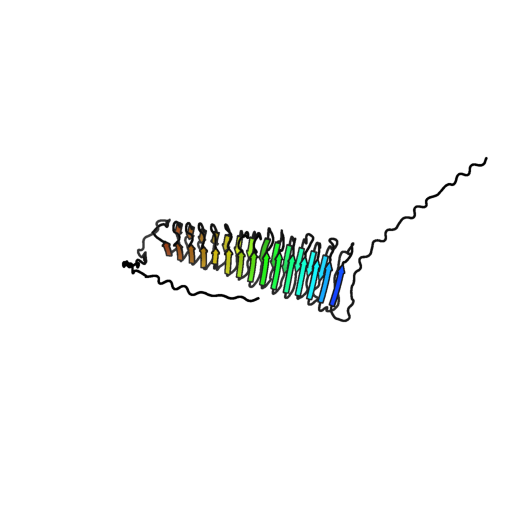M 1607 N N . THR A 1 216 ? -6.792 7.527 6.003 1.00 93.50 216 THR A N 1
ATOM 1608 C CA . THR A 1 216 ? -7.780 7.897 4.992 1.00 93.50 216 THR A CA 1
ATOM 1609 C C . THR A 1 216 ? -8.424 9.245 5.268 1.00 93.50 216 THR A C 1
ATOM 1611 O O . THR A 1 216 ? -8.798 9.583 6.394 1.00 93.50 216 THR A O 1
ATOM 1614 N N . TYR A 1 217 ? -8.598 9.997 4.187 1.00 92.75 217 TYR A N 1
ATOM 1615 C CA . TYR A 1 217 ? -9.365 11.235 4.145 1.00 92.75 217 TYR A CA 1
ATOM 1616 C C . TYR A 1 217 ? -10.552 11.122 3.173 1.00 92.75 217 TYR A C 1
ATOM 1618 O O . TYR A 1 217 ? -11.010 12.123 2.619 1.00 92.75 217 TYR A O 1
ATOM 1626 N N . VAL A 1 218 ? -11.013 9.893 2.903 1.00 88.38 218 VAL A N 1
ATOM 1627 C CA . VAL A 1 218 ? -12.089 9.591 1.945 1.00 88.38 218 VAL A CA 1
ATOM 1628 C C . VAL A 1 218 ? -13.122 8.642 2.554 1.00 88.38 218 VAL A C 1
ATOM 1630 O O . VAL A 1 218 ? -12.770 7.705 3.271 1.00 88.38 218 VAL A O 1
ATOM 1633 N N . GLU A 1 219 ? -14.407 8.940 2.360 1.00 87.69 219 GLU A N 1
ATOM 1634 C CA . GLU A 1 219 ? -15.486 8.164 2.981 1.00 87.69 219 GLU A CA 1
ATOM 1635 C C . GLU A 1 219 ? -15.515 6.720 2.465 1.00 87.69 219 GLU A C 1
ATOM 1637 O O . GLU A 1 219 ? -15.053 6.428 1.359 1.00 87.69 219 GLU A O 1
ATOM 1642 N N . LYS A 1 220 ? -16.153 5.826 3.232 1.00 88.31 220 LYS A N 1
ATOM 1643 C CA . LYS A 1 220 ? -16.422 4.428 2.840 1.00 88.31 220 LYS A CA 1
ATOM 1644 C C . LYS A 1 220 ? -15.172 3.572 2.618 1.00 88.31 220 LYS A C 1
ATOM 1646 O O . LYS A 1 220 ? -15.263 2.515 1.994 1.00 88.31 220 LYS A O 1
ATOM 1651 N N . SER A 1 221 ? -14.025 3.981 3.154 1.00 92.38 221 SER A N 1
ATOM 1652 C CA . SER A 1 221 ? -12.834 3.135 3.190 1.00 92.38 221 SER A CA 1
ATOM 1653 C C . SER A 1 221 ? -12.963 2.035 4.242 1.00 92.38 221 SER A C 1
ATOM 1655 O O . SER A 1 221 ? -13.494 2.252 5.339 1.00 92.38 221 SER A O 1
ATOM 1657 N N . LYS A 1 222 ? -12.422 0.863 3.918 1.00 95.19 222 LYS A N 1
ATOM 1658 C CA . LYS A 1 222 ? -12.435 -0.325 4.765 1.00 95.19 222 LYS A CA 1
ATOM 1659 C C . LYS A 1 222 ? -11.021 -0.850 5.007 1.00 95.19 222 LYS A C 1
ATOM 1661 O O . LYS A 1 222 ? -10.251 -1.002 4.057 1.00 95.19 222 LYS A O 1
ATOM 1666 N N . LEU A 1 223 ? -10.722 -1.172 6.264 1.00 94.31 223 LEU A N 1
ATOM 1667 C CA . LEU A 1 223 ? -9.575 -1.979 6.673 1.00 94.31 223 LEU A CA 1
ATOM 1668 C C . LEU A 1 223 ? -10.095 -3.326 7.188 1.00 94.31 223 LEU A C 1
ATOM 1670 O O . LEU A 1 223 ? -10.881 -3.374 8.133 1.00 94.31 223 LEU A O 1
ATOM 1674 N N . GLU A 1 224 ? -9.672 -4.408 6.544 1.00 95.00 224 GLU A N 1
ATOM 1675 C CA . GLU A 1 224 ? -9.885 -5.786 6.984 1.00 95.00 224 GLU A CA 1
ATOM 1676 C C . GLU A 1 224 ? -8.551 -6.380 7.426 1.00 95.00 224 GLU A C 1
ATOM 1678 O O . GLU A 1 224 ? -7.626 -6.506 6.622 1.00 95.00 224 GLU A O 1
ATOM 1683 N N . CYS A 1 225 ? -8.471 -6.766 8.693 1.00 92.38 225 CYS A N 1
ATOM 1684 C CA . CYS A 1 225 ? -7.311 -7.417 9.279 1.00 92.38 225 CYS A CA 1
ATOM 1685 C C . CYS A 1 225 ? -7.611 -8.891 9.556 1.00 92.38 225 CYS A C 1
ATOM 1687 O O . CYS A 1 225 ? -8.600 -9.204 10.223 1.00 92.38 225 CYS A O 1
ATOM 1689 N N . LEU A 1 226 ? -6.745 -9.770 9.049 1.00 87.81 226 LEU A N 1
ATOM 1690 C CA . LEU A 1 226 ? -6.848 -11.230 9.170 1.00 87.81 226 LEU A CA 1
ATOM 1691 C C . LEU A 1 226 ? -5.724 -11.853 10.012 1.00 87.81 22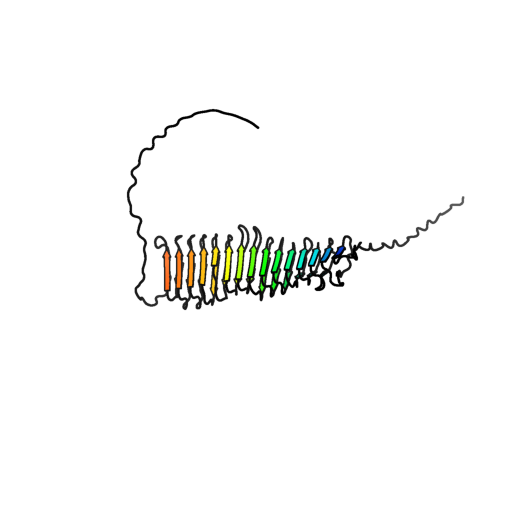6 LEU A C 1
ATOM 1693 O O . LEU A 1 226 ? -5.837 -13.006 10.423 1.00 87.81 226 LEU A O 1
ATOM 1697 N N . SER A 1 227 ? -4.662 -11.090 10.272 1.00 79.69 227 SER A N 1
ATOM 1698 C CA . SER A 1 227 ? -3.449 -11.552 10.951 1.00 79.69 227 SER A CA 1
ATOM 1699 C C . SER A 1 227 ? -3.301 -10.970 12.352 1.00 79.69 227 SER A C 1
ATOM 1701 O O . SER A 1 227 ? -4.131 -10.209 12.829 1.00 79.69 227 SER A O 1
ATOM 1703 N N . SER A 1 228 ? -2.251 -11.380 13.052 1.00 67.94 228 SER A N 1
ATOM 1704 C CA . SER A 1 228 ? -2.138 -11.327 14.504 1.00 67.94 228 SER A CA 1
ATOM 1705 C C . SER A 1 228 ? -2.164 -9.932 15.147 1.00 67.94 228 SER A C 1
ATOM 1707 O O . SER A 1 228 ? -2.552 -9.862 16.312 1.00 67.94 228 SER A O 1
ATOM 1709 N N . ASP A 1 229 ? -1.823 -8.839 14.449 1.00 72.88 229 ASP A N 1
ATOM 1710 C CA . ASP A 1 229 ? -1.803 -7.480 15.021 1.00 72.88 229 ASP A CA 1
ATOM 1711 C C . ASP A 1 229 ? -2.298 -6.404 14.011 1.00 72.88 229 ASP A C 1
ATOM 1713 O O . ASP A 1 229 ? -1.715 -6.139 12.959 1.00 72.88 229 ASP A O 1
ATOM 1717 N N . CYS A 1 230 ? -3.439 -5.775 14.322 1.00 77.25 230 CYS A N 1
ATOM 1718 C CA . CYS A 1 230 ? -4.107 -4.784 13.475 1.00 77.25 230 CYS A CA 1
ATOM 1719 C C . CYS A 1 230 ? -4.037 -3.404 14.126 1.00 77.25 230 CYS A C 1
ATOM 1721 O O . CYS A 1 230 ? -4.914 -2.985 14.881 1.00 77.25 230 CYS A O 1
ATOM 1723 N N . ARG A 1 231 ? -2.961 -2.671 13.857 1.00 74.94 231 ARG A N 1
ATOM 1724 C CA . ARG A 1 231 ? -2.624 -1.547 14.728 1.00 74.94 231 ARG A CA 1
ATOM 1725 C C . ARG A 1 231 ? -3.540 -0.356 14.622 1.00 74.94 231 ARG A C 1
ATOM 1727 O O . ARG A 1 231 ? -3.849 0.207 15.664 1.00 74.94 231 ARG A O 1
ATOM 1734 N N . GLU A 1 232 ? -3.893 0.095 13.421 1.00 83.12 232 GLU A N 1
ATOM 1735 C CA . GLU A 1 232 ? -4.549 1.399 13.331 1.00 83.12 232 GLU A CA 1
ATOM 1736 C C . GLU A 1 232 ? -5.285 1.645 12.011 1.00 83.12 232 GLU A C 1
ATOM 1738 O O . GLU A 1 232 ? -4.690 1.632 10.931 1.00 83.12 232 GLU A O 1
ATOM 1743 N N . GLN A 1 233 ? -6.568 1.989 12.105 1.00 86.81 233 GLN A N 1
ATOM 1744 C CA . GLN A 1 233 ? -7.235 2.782 11.075 1.00 86.81 233 GLN A CA 1
ATOM 1745 C C . GLN A 1 233 ? -7.391 4.217 11.579 1.00 86.81 233 GLN A C 1
ATOM 1747 O O . GLN A 1 233 ? -8.048 4.445 12.595 1.00 86.81 233 GLN A O 1
ATOM 1752 N N . VAL A 1 234 ? -6.817 5.178 10.856 1.00 92.31 234 VAL A N 1
ATOM 1753 C CA . VAL A 1 234 ? -6.992 6.613 11.111 1.00 92.31 234 VAL A CA 1
ATOM 1754 C C . VAL A 1 234 ? -7.873 7.193 10.014 1.00 92.31 234 VAL A C 1
ATOM 1756 O O . VAL A 1 234 ? -7.460 7.266 8.857 1.00 92.31 234 VAL A O 1
ATOM 1759 N N . SER A 1 235 ? -9.087 7.604 10.373 1.00 90.31 235 SER A N 1
ATOM 1760 C CA . SER A 1 235 ? -10.036 8.225 9.452 1.00 90.31 235 SER A CA 1
ATOM 1761 C C . SER A 1 235 ? -10.296 9.679 9.809 1.00 90.31 235 SER A C 1
ATOM 1763 O O . SER A 1 235 ? -10.726 9.993 10.918 1.00 90.31 235 SER A O 1
ATOM 1765 N N . HIS A 1 236 ? -10.118 10.566 8.835 1.00 91.75 236 HIS A N 1
ATOM 1766 C CA . HIS A 1 236 ? -10.462 11.984 8.947 1.00 91.75 236 HIS A CA 1
ATOM 1767 C C . HIS A 1 236 ? -11.871 12.319 8.435 1.00 91.75 236 HIS A C 1
ATOM 1769 O O . HIS A 1 236 ? -12.225 13.489 8.307 1.00 91.75 236 HIS A O 1
ATOM 1775 N N . VAL A 1 237 ? -12.671 11.298 8.128 1.00 91.06 237 VAL A N 1
ATOM 1776 C CA . VAL A 1 237 ? -13.956 11.402 7.425 1.00 91.06 237 VAL A CA 1
ATOM 1777 C C . VAL A 1 237 ? -14.965 10.390 7.954 1.00 91.06 237 VAL A C 1
ATOM 1779 O O . VAL A 1 237 ? -14.640 9.529 8.772 1.00 91.06 237 VAL A O 1
ATOM 1782 N N . SER A 1 238 ? -16.212 10.514 7.510 1.00 91.56 238 SER A N 1
ATOM 1783 C CA . SER A 1 238 ? -17.308 9.678 7.983 1.00 91.56 238 SER A CA 1
ATOM 1784 C C . SER A 1 238 ? -17.369 8.305 7.301 1.00 91.56 238 SER A C 1
ATOM 1786 O O . SER A 1 238 ? -16.834 8.089 6.210 1.00 91.56 238 SER A O 1
ATOM 1788 N N . ASN A 1 239 ? -18.107 7.384 7.926 1.00 93.12 239 ASN A N 1
ATOM 1789 C CA . ASN A 1 239 ? -18.511 6.093 7.359 1.00 93.12 239 ASN A CA 1
ATOM 1790 C C . ASN A 1 239 ? -17.353 5.140 7.005 1.00 93.12 239 ASN A C 1
ATOM 1792 O O . ASN A 1 239 ? -17.431 4.429 6.000 1.00 93.12 239 ASN A O 1
ATOM 1796 N N . THR A 1 240 ? -16.277 5.111 7.795 1.00 94.12 240 THR A N 1
ATOM 1797 C CA . THR A 1 240 ? -15.192 4.131 7.609 1.00 94.12 240 THR A CA 1
ATOM 1798 C C . THR A 1 240 ? -15.420 2.866 8.421 1.00 94.12 240 THR A C 1
ATOM 1800 O O . THR A 1 240 ? -16.087 2.881 9.456 1.00 94.12 240 THR A O 1
ATOM 1803 N N . VAL A 1 241 ? -14.862 1.754 7.947 1.00 96.19 241 VAL A N 1
ATOM 1804 C CA . VAL A 1 241 ? -15.049 0.436 8.562 1.00 96.19 241 VAL A CA 1
ATOM 1805 C C . VAL A 1 241 ? -13.700 -0.176 8.926 1.00 96.19 241 VAL A C 1
ATOM 1807 O O . VAL A 1 241 ? -12.822 -0.280 8.068 1.00 96.19 241 VAL A O 1
ATOM 1810 N N . LEU A 1 242 ? -13.569 -0.628 10.172 1.00 95.31 242 LEU A N 1
ATOM 1811 C CA . LEU A 1 242 ? -12.491 -1.493 10.644 1.00 95.31 242 LEU A CA 1
ATOM 1812 C C . LEU A 1 242 ? -13.075 -2.855 11.033 1.00 95.31 242 LEU A C 1
ATOM 1814 O O . LEU A 1 242 ? -13.949 -2.933 11.899 1.00 95.31 242 LEU A O 1
ATOM 1818 N N . SER A 1 243 ? -12.589 -3.920 10.399 1.00 95.50 243 SER A N 1
ATOM 1819 C CA . SER A 1 243 ? -12.931 -5.305 10.733 1.00 95.50 243 SER A CA 1
ATOM 1820 C C . SER A 1 243 ? -11.676 -6.044 11.169 1.00 95.50 243 SER A C 1
ATOM 1822 O O . SER A 1 243 ? -10.715 -6.133 10.404 1.00 95.50 243 SER A O 1
ATOM 1824 N N . CYS A 1 244 ? -11.697 -6.573 12.386 1.00 93.25 244 CYS A N 1
ATOM 1825 C CA . CYS A 1 244 ? -10.608 -7.336 12.976 1.00 93.25 244 CYS A CA 1
ATOM 1826 C C . CYS A 1 244 ? -11.113 -8.735 13.311 1.00 93.25 244 CYS A C 1
ATOM 1828 O O . CYS A 1 244 ? -11.754 -8.937 14.345 1.00 93.25 244 CYS A O 1
ATOM 1830 N N . ASP A 1 245 ? -10.817 -9.698 12.444 1.00 86.50 245 ASP A N 1
ATOM 1831 C CA . ASP A 1 245 ? -11.259 -11.078 12.604 1.00 86.50 245 ASP A CA 1
ATOM 1832 C C . ASP A 1 245 ? -10.070 -11.971 12.943 1.00 86.50 245 ASP A C 1
ATOM 1834 O O . ASP A 1 245 ? -9.069 -11.988 12.239 1.00 86.50 245 ASP A O 1
ATOM 1838 N N . ASN A 1 246 ? -10.206 -12.758 14.012 1.00 71.19 246 ASN A N 1
ATOM 1839 C CA . ASN A 1 246 ? -9.255 -13.816 14.358 1.00 71.19 246 ASN A CA 1
ATOM 1840 C C . ASN A 1 246 ? -7.803 -13.348 14.643 1.00 71.19 246 ASN A C 1
ATOM 1842 O O . ASN A 1 246 ? -6.855 -14.102 14.438 1.00 71.19 246 ASN A O 1
ATOM 1846 N N . ILE A 1 247 ? -7.622 -12.124 15.147 1.00 72.75 247 ILE A N 1
ATOM 1847 C CA . ILE A 1 247 ? -6.297 -11.545 15.433 1.00 72.75 247 ILE A CA 1
ATOM 1848 C C . ILE A 1 247 ? -5.888 -11.812 16.892 1.00 72.75 247 ILE A C 1
ATOM 1850 O O . ILE A 1 247 ? -6.698 -11.594 17.774 1.00 72.75 247 ILE A O 1
ATOM 1854 N N . ASN A 1 248 ? -4.656 -12.234 17.202 1.00 78.25 248 ASN A N 1
ATOM 1855 C CA . ASN A 1 248 ? -4.171 -12.382 18.593 1.00 78.25 248 ASN A CA 1
ATOM 1856 C C . ASN A 1 248 ? -3.469 -11.101 19.088 1.00 78.25 248 ASN A C 1
ATOM 1858 O O . ASN A 1 248 ? -2.328 -11.137 19.560 1.00 78.25 248 ASN A O 1
ATOM 1862 N N . GLY A 1 249 ? -4.141 -9.958 18.956 1.00 85.19 249 GLY A N 1
ATOM 1863 C CA . GLY A 1 249 ? -3.504 -8.660 19.157 1.00 85.19 249 GLY A CA 1
ATOM 1864 C C . GLY A 1 249 ? -4.478 -7.510 19.351 1.00 85.19 249 GLY A C 1
ATOM 1865 O O . GLY A 1 249 ? -5.557 -7.676 19.927 1.00 85.19 249 GLY A O 1
ATOM 1866 N N . PHE A 1 250 ? -4.047 -6.333 18.912 1.00 90.50 250 PHE A N 1
ATOM 1867 C CA . PHE A 1 250 ? -4.758 -5.076 19.095 1.00 90.50 250 PHE A CA 1
ATOM 1868 C C . PHE A 1 250 ? -5.525 -4.722 17.827 1.00 90.50 250 PHE A C 1
ATOM 1870 O O . PHE A 1 250 ? -5.085 -5.039 16.726 1.00 90.50 250 PHE A O 1
ATOM 1877 N N . CYS A 1 251 ? -6.666 -4.071 18.005 1.00 93.50 251 CYS A N 1
ATOM 1878 C CA . CYS A 1 251 ? -7.457 -3.456 16.955 1.00 93.50 251 CYS A CA 1
ATOM 1879 C C . CYS A 1 251 ? -7.779 -2.033 17.410 1.00 93.50 251 CYS A C 1
ATOM 1881 O O . CYS A 1 251 ? -8.441 -1.865 18.436 1.00 93.50 251 CYS A O 1
ATOM 1883 N N . ILE A 1 252 ? -7.303 -1.014 16.690 1.00 94.62 252 ILE A N 1
ATOM 1884 C CA . ILE A 1 252 ? -7.541 0.390 17.059 1.00 94.62 252 ILE A CA 1
ATOM 1885 C C . ILE A 1 252 ? -8.127 1.150 15.873 1.00 94.62 252 ILE A C 1
ATOM 1887 O O . ILE A 1 252 ? -7.547 1.184 14.787 1.00 94.62 252 ILE A O 1
ATOM 1891 N N . GLN A 1 253 ? -9.265 1.805 16.090 1.00 95.44 253 GLN A N 1
ATOM 1892 C CA . GLN A 1 253 ? -9.851 2.737 15.132 1.00 95.44 253 GLN A CA 1
ATOM 1893 C C . GLN A 1 253 ? -9.902 4.137 15.738 1.00 95.44 253 GLN A C 1
ATOM 1895 O O . GLN A 1 253 ? -10.572 4.361 16.744 1.00 95.44 253 GLN A O 1
ATOM 1900 N N . LYS A 1 254 ? -9.248 5.098 15.086 1.00 96.56 254 LYS A N 1
ATOM 1901 C CA . LYS A 1 254 ? -9.359 6.524 15.400 1.00 96.56 254 LYS A CA 1
ATOM 1902 C C . LYS A 1 254 ? -10.137 7.211 14.294 1.00 96.56 254 LYS A C 1
ATOM 1904 O O . LYS A 1 254 ? -9.691 7.261 13.150 1.00 96.56 254 LYS A O 1
ATOM 1909 N N . SER A 1 255 ? -11.294 7.749 14.647 1.00 95.12 255 SER A N 1
ATOM 1910 C CA . SER A 1 255 ? -12.230 8.344 13.701 1.00 95.12 255 SER A CA 1
ATOM 1911 C C . SER A 1 255 ? -12.532 9.781 14.089 1.00 95.12 255 SER A C 1
ATOM 1913 O O . SER A 1 255 ? -13.114 10.042 15.141 1.00 95.12 255 SER A O 1
ATOM 1915 N N . PHE A 1 256 ? -12.153 10.722 13.229 1.00 95.50 256 PHE A N 1
ATOM 1916 C CA . PHE A 1 256 ? -12.487 12.136 13.387 1.00 95.50 256 PHE A CA 1
ATOM 1917 C C . PHE A 1 256 ? -13.825 12.502 12.729 1.00 95.50 256 PHE A C 1
ATOM 1919 O O . PHE A 1 256 ? -14.438 13.491 13.125 1.00 95.50 256 PHE A O 1
ATOM 1926 N N . GLY A 1 257 ? -14.294 11.701 11.765 1.00 91.88 257 GLY A N 1
ATOM 1927 C CA . GLY A 1 257 ? -15.646 11.798 11.210 1.00 91.88 257 GLY A CA 1
ATOM 1928 C C . GLY A 1 257 ? -16.683 10.991 11.995 1.00 91.88 257 GLY A C 1
ATOM 1929 O O . GLY A 1 257 ? -16.368 10.339 12.992 1.00 91.88 257 GLY A O 1
ATOM 1930 N N . SER A 1 258 ? -17.934 11.055 11.542 1.00 93.38 258 SER A N 1
ATOM 1931 C CA . SER A 1 258 ? -19.078 10.364 12.150 1.00 93.38 258 SER A CA 1
ATOM 1932 C C . SER A 1 258 ? -19.378 9.011 11.491 1.00 93.38 258 SER A C 1
ATOM 1934 O O . SER A 1 258 ? -18.880 8.707 10.407 1.00 93.38 258 SER A O 1
ATOM 1936 N N . GLY A 1 259 ? -20.198 8.165 12.120 1.00 94.69 259 GLY A N 1
ATOM 1937 C CA . GLY A 1 259 ? -20.722 6.954 11.465 1.00 94.69 259 GLY A CA 1
ATOM 1938 C C . GLY A 1 259 ? -19.693 5.842 11.232 1.00 94.69 259 GLY A C 1
ATOM 1939 O O . GLY A 1 259 ? -19.902 4.971 10.388 1.00 94.69 259 GLY A O 1
ATOM 1940 N N . CYS A 1 260 ? -18.556 5.875 11.928 1.00 96.06 260 CYS A N 1
ATOM 1941 C CA . CYS A 1 260 ? -17.513 4.867 11.760 1.00 96.06 260 CYS A CA 1
ATOM 1942 C C . CYS A 1 260 ? -17.882 3.569 12.484 1.00 96.06 260 CYS A C 1
ATOM 1944 O O . CYS A 1 260 ? -18.493 3.579 13.554 1.00 96.06 260 CYS A O 1
ATOM 1946 N N . VAL A 1 261 ? -17.518 2.438 11.885 1.00 97.25 261 VAL A N 1
ATOM 1947 C CA . VAL A 1 261 ? -17.870 1.107 12.382 1.00 97.25 261 VAL A CA 1
ATOM 1948 C C . VAL A 1 261 ? -16.608 0.325 12.703 1.00 97.25 261 VAL A C 1
ATOM 1950 O O . VAL A 1 261 ? -15.705 0.233 11.871 1.00 97.25 261 VAL A O 1
ATOM 1953 N N . MET A 1 262 ? -16.577 -0.279 13.887 1.00 95.81 262 MET A N 1
ATOM 1954 C CA . MET A 1 262 ? -15.539 -1.207 14.313 1.00 95.81 262 MET A CA 1
ATOM 1955 C C . MET A 1 262 ? -16.164 -2.538 14.726 1.00 95.81 262 MET A C 1
ATOM 1957 O O . MET A 1 262 ? -17.121 -2.578 15.502 1.00 95.81 262 MET A O 1
ATOM 1961 N N . SER A 1 263 ? -15.630 -3.635 14.195 1.00 96.38 263 SER A N 1
ATOM 1962 C CA . SER A 1 263 ? -16.064 -4.995 14.529 1.00 96.38 263 SER A CA 1
ATOM 1963 C C . SER A 1 263 ? -14.871 -5.853 14.929 1.00 96.38 263 SER A C 1
ATOM 1965 O O . SER A 1 263 ? -13.886 -5.925 14.195 1.00 96.38 263 SER A O 1
ATOM 1967 N N . CYS A 1 264 ? -14.977 -6.500 16.089 1.00 95.50 264 CYS A N 1
ATOM 1968 C CA . CYS A 1 264 ? -13.950 -7.367 16.649 1.00 95.50 264 CYS A CA 1
ATOM 1969 C C . CYS A 1 264 ? -14.447 -8.798 16.848 1.00 95.50 264 CYS A C 1
ATOM 1971 O O . CYS A 1 264 ? -15.398 -9.035 17.600 1.00 95.50 264 CYS A O 1
ATOM 1973 N N . GLY A 1 265 ? -13.764 -9.746 16.204 1.00 93.88 265 GLY A N 1
ATOM 1974 C CA . GLY A 1 265 ? -14.013 -11.181 16.310 1.00 93.88 265 GLY A CA 1
ATOM 1975 C C . GLY A 1 265 ? -13.586 -11.800 17.647 1.00 93.88 265 GLY A C 1
ATOM 1976 O O . GLY A 1 265 ? -13.074 -11.139 18.545 1.00 93.88 265 GLY A O 1
ATOM 1977 N N . THR A 1 266 ? -13.794 -13.109 17.792 1.00 91.44 266 THR A N 1
ATOM 1978 C CA . THR A 1 266 ? -13.697 -13.812 19.087 1.00 91.44 266 THR A CA 1
ATOM 1979 C C . THR A 1 266 ? -12.291 -13.915 19.672 1.00 91.44 266 THR A C 1
ATOM 1981 O O . THR A 1 266 ? -12.163 -14.123 20.871 1.00 91.44 266 THR A O 1
ATOM 1984 N N . ASN A 1 267 ? -11.245 -13.809 18.851 1.00 88.75 267 ASN A N 1
ATOM 1985 C CA . ASN A 1 267 ? -9.865 -14.056 19.288 1.00 88.75 267 ASN A CA 1
ATOM 1986 C C . ASN A 1 267 ? -9.057 -12.768 19.509 1.00 88.75 267 ASN A C 1
ATOM 1988 O O . ASN A 1 267 ? -7.889 -12.853 19.879 1.00 88.75 267 ASN A O 1
ATOM 1992 N N . VAL A 1 268 ? -9.680 -11.596 19.313 1.00 91.12 268 VAL A N 1
ATOM 1993 C CA . VAL A 1 268 ? -9.035 -10.284 19.475 1.00 91.12 268 VAL A CA 1
ATOM 1994 C C . VAL A 1 268 ? -8.777 -9.994 20.944 1.00 91.12 268 VAL A C 1
ATOM 1996 O O . VAL A 1 268 ? -9.703 -10.045 21.739 1.00 91.12 268 VAL A O 1
ATOM 1999 N N . LYS A 1 269 ? -7.546 -9.641 21.326 1.00 92.88 269 LYS A N 1
ATOM 2000 C CA . LYS A 1 269 ? -7.249 -9.302 22.727 1.00 92.88 269 LYS A CA 1
ATOM 2001 C C . LYS A 1 269 ? -7.880 -7.976 23.115 1.00 92.88 269 LYS A C 1
ATOM 2003 O O . LYS A 1 269 ? -8.690 -7.920 24.036 1.00 92.88 269 LYS A O 1
ATOM 2008 N N . THR A 1 270 ? -7.536 -6.925 22.378 1.00 93.69 270 THR A N 1
ATOM 2009 C CA . THR A 1 270 ? -7.942 -5.563 22.721 1.00 93.69 270 THR A CA 1
ATOM 2010 C C . THR A 1 270 ? -8.537 -4.859 21.524 1.00 93.69 270 THR A C 1
ATOM 2012 O O . THR A 1 270 ? -7.917 -4.785 20.464 1.00 93.69 270 THR A O 1
ATOM 2015 N N . CYS A 1 271 ? -9.711 -4.280 21.732 1.00 95.81 271 CYS A N 1
ATOM 2016 C CA . CYS A 1 271 ? -10.367 -3.406 20.780 1.00 95.81 271 CYS A CA 1
ATOM 2017 C C . CYS A 1 271 ? -10.535 -2.017 21.374 1.00 95.81 271 CYS A C 1
ATOM 2019 O O . CYS A 1 271 ? -11.085 -1.877 22.465 1.00 95.81 271 CYS A O 1
ATOM 2021 N N . GLU A 1 272 ? -10.098 -0.999 20.643 1.00 96.56 272 GLU A N 1
ATOM 2022 C CA . GLU A 1 272 ? -10.247 0.400 21.023 1.00 96.56 272 GLU A CA 1
ATOM 2023 C C . GLU A 1 272 ? -10.802 1.227 19.857 1.00 96.56 272 GLU A C 1
ATOM 2025 O O . GLU A 1 272 ? -10.186 1.313 18.796 1.00 96.56 272 GLU A O 1
ATOM 2030 N N . GLN A 1 273 ? -11.959 1.856 20.059 1.00 96.62 273 GLN A N 1
ATOM 2031 C CA . GLN A 1 273 ? -12.506 2.843 19.131 1.00 96.62 273 GLN A CA 1
ATOM 2032 C C . GLN A 1 273 ? -12.508 4.226 19.783 1.00 96.62 273 GLN A C 1
ATOM 2034 O O . GLN A 1 273 ? -13.230 4.460 20.752 1.00 96.62 273 GLN A O 1
ATOM 2039 N N . ASP A 1 274 ? -11.764 5.161 19.199 1.00 96.62 274 ASP A N 1
ATOM 2040 C CA . ASP A 1 274 ? -11.844 6.587 19.504 1.00 96.62 274 ASP A CA 1
ATOM 2041 C C . ASP A 1 274 ? -12.681 7.279 18.418 1.00 96.62 274 ASP A C 1
ATOM 2043 O O . ASP A 1 274 ? -12.217 7.527 17.304 1.00 96.62 274 ASP A O 1
ATOM 2047 N N . CYS A 1 275 ? -13.940 7.576 18.736 1.00 95.62 275 CYS A N 1
ATOM 2048 C CA . CYS A 1 275 ? -14.913 8.200 17.844 1.00 95.62 275 CYS A CA 1
ATOM 2049 C C . CYS A 1 275 ? -15.171 9.663 18.225 1.00 95.62 275 CYS A C 1
ATOM 2051 O O . CYS A 1 275 ? -16.006 9.975 19.079 1.00 95.62 275 CYS A O 1
ATOM 2053 N N . TYR A 1 276 ? -14.481 10.587 17.563 1.00 95.31 276 TYR A N 1
ATOM 2054 C CA . TYR A 1 276 ? -14.612 12.013 17.853 1.00 95.31 276 TYR A CA 1
ATOM 2055 C C . TYR A 1 276 ? -15.826 12.663 17.180 1.00 95.31 276 TYR A C 1
ATOM 2057 O O . TYR A 1 276 ? -16.415 13.567 17.768 1.00 95.31 276 TYR A O 1
ATOM 2065 N N . GLY A 1 277 ? -16.217 12.202 15.986 1.00 93.12 277 GLY A N 1
ATOM 2066 C CA . GLY A 1 277 ? -17.316 12.792 15.212 1.00 93.12 277 GLY A CA 1
ATOM 2067 C C . GLY A 1 277 ? -18.727 12.369 15.640 1.00 93.12 277 GLY A C 1
ATOM 2068 O O . GLY A 1 277 ? -19.687 13.009 15.225 1.00 93.12 277 GLY A O 1
ATOM 2069 N N . GLY A 1 278 ? -18.858 11.332 16.476 1.00 93.62 278 GLY A N 1
ATOM 2070 C CA . GLY A 1 278 ? -20.146 10.789 16.925 1.00 93.62 278 GLY A CA 1
ATOM 2071 C C . GLY A 1 278 ? -20.758 9.753 15.974 1.00 93.62 278 GLY A C 1
ATOM 2072 O O . GLY A 1 278 ? -20.177 9.396 14.949 1.00 93.62 278 GLY A O 1
ATOM 2073 N N . ASP A 1 279 ? -21.927 9.227 16.342 1.00 95.12 279 ASP A N 1
ATOM 2074 C CA . ASP A 1 279 ? -22.700 8.239 15.562 1.00 95.12 279 ASP A CA 1
ATOM 2075 C C . ASP A 1 279 ? -21.940 6.938 15.214 1.00 95.12 279 ASP A C 1
ATOM 2077 O O . ASP A 1 279 ? -22.319 6.214 14.294 1.00 95.12 279 ASP A O 1
ATOM 2081 N N . CYS A 1 280 ? -20.853 6.617 15.920 1.00 95.88 280 CYS A N 1
ATOM 2082 C CA . CYS A 1 280 ? -20.084 5.403 15.651 1.00 95.88 280 CYS A CA 1
ATOM 2083 C C . CYS A 1 280 ? -20.748 4.147 16.218 1.00 95.88 280 CYS A C 1
ATOM 2085 O O . CYS A 1 280 ? -21.525 4.195 17.174 1.00 95.88 280 CYS A O 1
ATOM 2087 N N . ASN A 1 281 ? -20.395 3.000 15.646 1.00 97.50 281 ASN A N 1
ATOM 2088 C CA . ASN A 1 281 ? -20.788 1.690 16.142 1.00 97.50 281 ASN A CA 1
ATOM 2089 C C . ASN A 1 281 ? -19.546 0.848 16.439 1.00 97.50 281 ASN A C 1
ATOM 2091 O O . ASN A 1 281 ? -18.690 0.680 15.568 1.00 97.50 281 ASN A O 1
ATOM 2095 N N . MET A 1 282 ? -19.474 0.285 17.640 1.00 96.50 282 MET A N 1
ATOM 2096 C CA . MET A 1 282 ? -18.454 -0.688 18.008 1.00 96.50 282 MET A CA 1
ATOM 2097 C C . MET A 1 282 ? -19.109 -1.976 18.490 1.00 96.50 282 MET A C 1
ATOM 2099 O O . MET A 1 282 ? -19.952 -1.963 19.393 1.00 96.50 282 MET A O 1
ATOM 2103 N N . SER A 1 283 ? -18.682 -3.092 17.901 1.00 97.50 283 SER A N 1
ATOM 2104 C CA . SER A 1 283 ? -19.114 -4.433 18.280 1.00 97.50 283 SER A CA 1
ATOM 2105 C C . SER A 1 283 ? -17.926 -5.323 18.650 1.00 97.50 283 SER A C 1
ATOM 2107 O O . SER A 1 283 ? -16.961 -5.437 17.895 1.00 97.50 283 SER A O 1
ATOM 2109 N N . CYS A 1 284 ? -18.003 -5.963 19.817 1.00 96.94 284 CYS A N 1
ATOM 2110 C CA . CYS A 1 284 ? -16.999 -6.906 20.310 1.00 96.94 284 CYS A CA 1
ATOM 2111 C C . CYS A 1 284 ? -17.640 -8.254 20.623 1.00 96.94 284 CYS A C 1
ATOM 2113 O O . CYS A 1 284 ? -18.540 -8.341 21.466 1.00 96.94 284 CYS A O 1
ATOM 2115 N N . ALA A 1 285 ? -17.162 -9.301 19.953 1.00 95.81 285 ALA A N 1
ATOM 2116 C CA . ALA A 1 285 ? -17.632 -10.665 20.142 1.00 95.81 285 ALA A CA 1
ATOM 2117 C C . ALA A 1 285 ? -17.188 -11.269 21.486 1.00 95.81 285 ALA A C 1
ATOM 2119 O O . ALA A 1 285 ? -16.286 -10.776 22.168 1.00 95.81 285 ALA A O 1
ATOM 2120 N N . ARG A 1 286 ? -17.818 -12.391 21.854 1.00 94.31 286 ARG A N 1
ATOM 2121 C CA . ARG A 1 286 ? -17.391 -13.208 22.995 1.00 94.31 286 ARG A CA 1
ATOM 2122 C C . ARG A 1 286 ? -15.981 -13.750 22.758 1.00 94.31 286 ARG A C 1
ATOM 2124 O O . ARG A 1 286 ? -15.718 -14.314 21.702 1.00 94.31 286 ARG A O 1
ATOM 2131 N N . GLY A 1 287 ? -15.117 -13.630 23.762 1.00 91.50 287 GLY A N 1
ATOM 2132 C CA . GLY A 1 287 ? -13.713 -14.054 23.699 1.00 91.50 287 GLY A CA 1
ATOM 2133 C C . GLY A 1 287 ? -12.724 -12.888 23.625 1.00 91.50 287 GLY A C 1
ATOM 2134 O O . GLY A 1 287 ? -11.563 -13.080 23.971 1.00 91.50 287 GLY A O 1
ATOM 2135 N N . VAL A 1 288 ? -13.199 -11.676 23.304 1.00 94.75 288 VAL A N 1
ATOM 2136 C CA . VAL A 1 288 ? -12.388 -10.458 23.418 1.00 94.75 288 VAL A CA 1
ATOM 2137 C C . VAL A 1 288 ? -12.042 -10.179 24.881 1.00 94.75 288 VAL A C 1
ATOM 2139 O O . VAL A 1 288 ? -12.924 -10.259 25.740 1.00 94.75 288 VAL A O 1
ATOM 2142 N N . GLU A 1 289 ? -10.782 -9.851 25.185 1.00 94.44 289 GLU A N 1
ATOM 2143 C CA . GLU A 1 289 ? -10.366 -9.551 26.562 1.00 94.44 289 GLU A CA 1
ATOM 2144 C C . GLU A 1 289 ? -10.845 -8.156 26.971 1.00 94.44 289 GLU A C 1
ATOM 2146 O O . GLU A 1 289 ? -11.618 -8.026 27.914 1.00 94.44 289 GLU A O 1
ATOM 2151 N N . THR A 1 290 ? -10.435 -7.119 26.239 1.00 95.62 290 THR A N 1
ATOM 2152 C CA . THR A 1 290 ? -10.795 -5.723 26.521 1.00 95.62 290 THR A CA 1
ATOM 2153 C C . THR A 1 290 ? -11.432 -5.067 25.307 1.00 95.62 290 THR A C 1
ATOM 2155 O O . THR A 1 290 ? -10.891 -5.101 24.204 1.00 95.62 290 THR A O 1
ATOM 2158 N N . CYS A 1 291 ? -12.569 -4.415 25.512 1.00 97.25 291 CYS A N 1
ATOM 2159 C CA . CYS A 1 291 ? -13.270 -3.665 24.485 1.00 97.25 291 CYS A CA 1
ATOM 2160 C C . CYS A 1 291 ? -13.612 -2.267 25.006 1.00 97.25 291 CYS A C 1
ATOM 2162 O O . CYS A 1 291 ? -14.394 -2.125 25.947 1.00 97.25 291 CYS A O 1
ATOM 2164 N N . THR A 1 292 ? -13.027 -1.242 24.389 1.00 97.06 292 THR A N 1
ATOM 2165 C CA . THR A 1 292 ? -13.120 0.154 24.822 1.00 97.06 292 THR A CA 1
ATOM 2166 C C . THR A 1 292 ? -13.644 1.040 23.701 1.00 97.06 292 THR A C 1
ATOM 2168 O O . THR A 1 292 ? -13.047 1.098 22.631 1.00 97.06 292 THR A O 1
ATOM 2171 N N . MET A 1 293 ? -14.703 1.805 23.968 1.00 96.06 293 MET A N 1
ATOM 2172 C CA . MET A 1 293 ? -15.160 2.874 23.079 1.00 96.06 293 MET A CA 1
ATOM 2173 C C . MET A 1 293 ? -15.101 4.226 23.790 1.00 96.06 293 MET A C 1
ATOM 2175 O O . MET A 1 293 ? -15.725 4.413 24.840 1.00 96.06 293 MET A O 1
ATOM 2179 N N . LYS A 1 294 ? -14.398 5.194 23.196 1.00 96.50 294 LYS A N 1
ATOM 2180 C CA . LYS A 1 294 ? -14.477 6.611 23.562 1.00 96.50 294 LYS A CA 1
ATOM 2181 C C . LYS A 1 294 ? -15.292 7.347 22.506 1.00 96.50 294 LYS A C 1
ATOM 2183 O O . LYS A 1 294 ? -14.931 7.365 21.336 1.00 96.50 294 LYS A O 1
ATOM 2188 N N . CYS A 1 295 ? -16.381 7.979 22.920 1.00 95.69 295 CYS A N 1
ATOM 2189 C CA . CYS A 1 295 ? -17.289 8.703 22.039 1.00 95.69 295 CYS A CA 1
ATOM 2190 C C . CYS A 1 295 ? -17.652 10.083 22.617 1.00 95.69 295 CYS A C 1
ATOM 2192 O O . CYS A 1 295 ? -18.754 10.295 23.137 1.00 95.69 295 CYS A O 1
ATOM 2194 N N . PRO A 1 296 ? -16.728 11.059 22.557 1.00 94.12 296 PRO A N 1
ATOM 2195 C CA . PRO A 1 296 ? -17.028 12.434 22.952 1.00 94.12 296 PRO A CA 1
ATOM 2196 C C . PRO A 1 296 ? -18.041 13.128 22.024 1.00 94.12 296 PRO A C 1
ATOM 2198 O O . PRO A 1 296 ? -18.678 14.086 22.464 1.00 94.12 296 PRO A O 1
ATOM 2201 N N . GLY A 1 297 ? -18.194 12.658 20.778 1.00 91.69 297 GLY A N 1
ATOM 2202 C CA . GLY A 1 297 ? -19.124 13.218 19.790 1.00 91.69 297 GLY A CA 1
ATOM 2203 C C . GLY A 1 297 ? -20.607 12.901 20.033 1.00 91.69 297 GLY A C 1
ATOM 2204 O O . GLY A 1 297 ? -21.456 13.601 19.495 1.00 91.69 297 GLY A O 1
ATOM 2205 N N . GLY A 1 298 ? -20.923 11.904 20.871 1.00 92.62 298 GLY A N 1
ATOM 2206 C CA . GLY A 1 298 ? -22.302 11.491 21.175 1.00 92.62 298 GLY A CA 1
ATOM 2207 C C . GLY A 1 298 ? -22.898 10.490 20.174 1.00 92.62 298 GLY A C 1
ATOM 2208 O O . GLY A 1 298 ? -22.270 10.121 19.182 1.00 92.62 298 GLY A O 1
ATOM 2209 N N . ASN A 1 299 ? -24.109 10.006 20.470 1.00 92.81 299 ASN A N 1
ATOM 2210 C CA . ASN A 1 299 ? -24.905 9.086 19.638 1.00 92.81 299 ASN A CA 1
ATOM 2211 C C . ASN A 1 299 ? -24.246 7.752 19.234 1.00 92.81 299 ASN A C 1
ATOM 2213 O O . ASN A 1 299 ? -24.730 7.068 18.331 1.00 92.81 299 ASN A O 1
ATOM 2217 N N . CYS A 1 300 ? -23.175 7.326 19.904 1.00 94.81 300 CYS A N 1
ATOM 2218 C CA . CYS A 1 300 ? -22.538 6.053 19.578 1.00 94.81 300 CYS A CA 1
ATOM 2219 C C . CYS A 1 300 ? -23.323 4.842 20.096 1.00 94.81 300 CYS A C 1
ATOM 2221 O O . CYS A 1 300 ? -23.966 4.883 21.150 1.00 94.81 300 CYS A O 1
ATOM 2223 N N . THR A 1 301 ? -23.218 3.731 19.371 1.00 96.06 301 THR A N 1
ATOM 2224 C CA . THR A 1 301 ? -23.754 2.425 19.760 1.00 96.06 301 THR A CA 1
ATOM 2225 C C . THR A 1 301 ? -22.616 1.494 20.156 1.00 96.06 301 THR A C 1
ATOM 2227 O O . THR A 1 301 ? -21.678 1.286 19.394 1.00 96.06 301 THR A O 1
ATOM 2230 N N . PHE A 1 302 ? -22.712 0.929 21.358 1.00 95.88 302 PHE A N 1
ATOM 2231 C CA . PHE A 1 302 ? -21.759 -0.032 21.896 1.00 95.88 302 PHE A CA 1
ATOM 2232 C C . PHE A 1 302 ? -22.436 -1.387 22.081 1.00 95.88 302 PHE A C 1
ATOM 2234 O O . PHE A 1 302 ? -23.431 -1.489 22.803 1.00 95.88 302 PHE A O 1
ATOM 2241 N N . SER A 1 303 ? -21.909 -2.432 21.449 1.00 96.88 303 SER A N 1
ATOM 2242 C CA . SER A 1 303 ? -22.326 -3.814 21.682 1.00 96.88 303 SER A CA 1
ATOM 2243 C C . SER A 1 303 ? -21.126 -4.629 22.137 1.00 96.88 303 SER A C 1
ATOM 2245 O O . SER A 1 303 ? -20.188 -4.855 21.376 1.00 96.88 303 SER A O 1
ATOM 2247 N N . CYS A 1 304 ? -21.128 -5.049 23.400 1.00 95.94 304 CYS A N 1
ATOM 2248 C CA . CYS A 1 304 ? -19.956 -5.667 24.003 1.00 95.94 304 CYS A CA 1
ATOM 2249 C C . CYS A 1 304 ? -20.293 -7.003 24.659 1.00 95.94 304 CYS A C 1
ATOM 2251 O O . CYS A 1 304 ? -21.110 -7.070 25.577 1.00 95.94 304 CYS A O 1
ATOM 2253 N N . GLN A 1 305 ? -19.636 -8.057 24.172 1.00 96.19 305 GLN A N 1
ATOM 2254 C CA . GLN A 1 305 ? -19.617 -9.401 24.756 1.00 96.19 305 GLN A CA 1
ATOM 2255 C C . GLN A 1 305 ? -18.203 -9.805 25.220 1.00 96.19 305 GLN A C 1
ATOM 2257 O O . GLN A 1 305 ? -17.960 -10.981 25.501 1.00 96.19 305 GLN A O 1
ATOM 2262 N N . ALA A 1 306 ? -17.275 -8.844 25.259 1.00 95.06 306 ALA A N 1
ATOM 2263 C CA . ALA A 1 306 ? -15.924 -9.025 25.776 1.00 95.06 306 ALA A CA 1
ATOM 2264 C C . ALA A 1 306 ? -15.945 -9.308 27.286 1.00 95.06 306 ALA A C 1
ATOM 2266 O O . ALA A 1 306 ? -16.964 -9.117 27.954 1.00 95.06 306 ALA A O 1
ATOM 2267 N N . LYS A 1 307 ? -14.806 -9.741 27.829 1.00 94.69 307 LYS A N 1
ATOM 2268 C CA . LYS A 1 307 ? -14.632 -9.895 29.275 1.00 94.69 307 LYS A CA 1
ATOM 2269 C C . LYS A 1 307 ? -14.736 -8.539 29.982 1.00 94.69 307 LYS A C 1
ATOM 2271 O O . LYS A 1 307 ? -15.511 -8.418 30.926 1.00 94.69 307 LYS A O 1
ATOM 2276 N N . ASP A 1 308 ? -14.009 -7.541 29.483 1.00 95.06 308 ASP A N 1
ATOM 2277 C CA . ASP A 1 308 ? -13.986 -6.184 30.022 1.00 95.06 308 ASP A CA 1
ATOM 2278 C C . ASP A 1 308 ? -14.528 -5.190 28.981 1.00 95.06 308 ASP A C 1
ATOM 2280 O O . ASP A 1 308 ? -14.009 -5.072 27.869 1.00 95.06 308 ASP A O 1
ATOM 2284 N N . CYS A 1 309 ? -15.596 -4.472 29.340 1.00 96.00 309 CYS A N 1
ATOM 2285 C CA . CYS A 1 309 ? -16.309 -3.541 28.462 1.00 96.00 309 CYS A CA 1
ATOM 2286 C C . CYS A 1 309 ? -16.267 -2.120 29.035 1.00 96.00 309 CYS A C 1
ATOM 2288 O O . CYS A 1 309 ? -16.898 -1.847 30.059 1.00 96.00 309 CYS A O 1
ATOM 2290 N N . LEU A 1 310 ? -15.580 -1.201 28.355 1.00 95.06 310 LEU A N 1
ATOM 2291 C CA . LEU A 1 310 ? -15.408 0.187 28.783 1.00 95.06 310 LEU A CA 1
ATOM 2292 C C . LEU A 1 310 ? -16.036 1.151 27.773 1.00 95.06 310 LEU A C 1
ATOM 2294 O O . LEU A 1 310 ? -15.702 1.152 26.592 1.00 95.06 310 LEU A O 1
ATOM 2298 N N . LEU A 1 311 ? -16.939 2.004 28.250 1.00 93.75 311 LEU A N 1
ATOM 2299 C CA . LEU A 1 311 ? -17.610 3.016 27.440 1.00 93.75 311 LEU A CA 1
ATOM 2300 C C . LEU A 1 311 ? -17.437 4.390 28.080 1.00 93.75 311 LEU A C 1
ATOM 2302 O O . LEU A 1 311 ? -17.911 4.617 29.193 1.00 93.75 311 LEU A O 1
ATOM 2306 N N . SER A 1 312 ? -16.807 5.312 27.357 1.00 93.31 312 SER A N 1
ATOM 2307 C CA . SER A 1 312 ? -16.686 6.716 27.749 1.00 93.31 312 SER A CA 1
ATOM 2308 C C . SER A 1 312 ? -17.444 7.595 26.764 1.00 93.31 312 SER A C 1
ATOM 2310 O O . SER A 1 312 ? -17.138 7.601 25.573 1.00 93.31 312 SER A O 1
ATOM 2312 N N . CYS A 1 313 ? -18.441 8.334 27.250 1.00 89.25 313 CYS A N 1
ATOM 2313 C CA . CYS A 1 313 ? -19.310 9.157 26.415 1.00 89.25 313 CYS A CA 1
ATOM 2314 C C . CYS A 1 313 ? -19.642 10.497 27.054 1.00 89.25 313 CYS A C 1
ATOM 2316 O O . CYS A 1 313 ? -19.796 10.608 28.272 1.00 89.25 313 CYS A O 1
ATOM 2318 N N . LYS A 1 314 ? -19.841 11.507 26.206 1.00 83.81 314 LYS A N 1
ATOM 2319 C CA . LYS A 1 314 ? -20.360 12.806 26.630 1.00 83.81 314 LYS A CA 1
ATOM 2320 C C . LYS A 1 314 ? -21.876 12.723 26.865 1.00 83.81 314 LYS A C 1
ATOM 2322 O O . LYS A 1 314 ? -22.596 12.096 26.093 1.00 83.81 314 LYS A O 1
ATOM 2327 N N . ASN A 1 315 ? -22.354 13.353 27.940 1.00 75.94 315 ASN A N 1
ATOM 2328 C CA . ASN A 1 315 ? -23.778 13.590 28.238 1.00 75.94 315 ASN A CA 1
ATOM 2329 C C . ASN A 1 315 ? -24.720 12.360 28.252 1.00 75.94 315 ASN A C 1
ATOM 2331 O O . ASN A 1 315 ? -25.932 12.534 28.196 1.00 75.94 315 ASN A O 1
ATOM 2335 N N . ASN A 1 316 ? -24.206 11.130 28.382 1.00 70.06 316 ASN A N 1
ATOM 2336 C CA . ASN A 1 316 ? -24.992 9.882 28.319 1.00 70.06 316 ASN A CA 1
ATOM 2337 C C . ASN A 1 316 ? -25.750 9.649 26.992 1.00 70.06 316 ASN A C 1
ATOM 2339 O O . ASN A 1 316 ? -26.713 8.889 26.965 1.00 70.06 316 ASN A O 1
ATOM 2343 N N . GLU A 1 317 ? -25.314 10.246 25.882 1.00 84.56 317 GLU A N 1
ATOM 2344 C CA . GLU A 1 317 ? -25.974 10.101 24.568 1.00 84.56 317 GLU A CA 1
ATOM 2345 C C . GLU A 1 317 ? -25.626 8.786 23.841 1.00 84.56 317 GLU A C 1
ATOM 2347 O O . GLU A 1 317 ? -25.990 8.584 22.686 1.00 84.56 317 GLU A O 1
ATOM 2352 N N . CYS A 1 318 ? -24.922 7.868 24.503 1.00 87.06 318 CYS A N 1
ATOM 2353 C CA . CYS A 1 318 ? -24.540 6.581 23.932 1.00 87.06 318 CYS A CA 1
ATOM 2354 C C . CYS A 1 318 ? -25.517 5.470 24.307 1.00 87.06 318 CYS A C 1
ATOM 2356 O O . CYS A 1 318 ? -25.990 5.381 25.441 1.00 87.06 318 CYS A O 1
ATOM 2358 N N . LYS A 1 319 ? -25.753 4.561 23.363 1.00 89.62 319 LYS A N 1
ATOM 2359 C CA . LYS A 1 319 ? -26.572 3.365 23.565 1.00 89.62 319 LYS A CA 1
ATOM 2360 C C . LYS A 1 319 ? -25.664 2.177 23.840 1.00 89.62 319 LYS A C 1
ATOM 2362 O O . LYS A 1 319 ? -24.852 1.814 22.995 1.00 89.62 319 LYS A O 1
ATOM 2367 N N . ASN A 1 320 ? -25.822 1.555 25.004 1.00 86.06 320 ASN A N 1
ATOM 2368 C CA . ASN A 1 320 ? -25.154 0.299 25.324 1.00 86.06 320 ASN A CA 1
ATOM 2369 C C . ASN A 1 320 ? -26.144 -0.861 25.168 1.00 86.06 320 ASN A C 1
ATOM 2371 O O . ASN A 1 320 ? -27.165 -0.910 25.850 1.00 86.06 320 ASN A O 1
ATOM 2375 N N . THR A 1 321 ? -25.841 -1.778 24.257 1.00 78.31 321 THR A N 1
ATOM 2376 C CA . THR A 1 321 ? -26.645 -2.964 23.941 1.00 78.31 321 THR A CA 1
ATOM 2377 C C . THR A 1 321 ? -25.955 -4.202 24.509 1.00 78.31 321 THR A C 1
ATOM 2379 O O . THR A 1 321 ? -25.426 -5.040 23.781 1.00 78.31 321 THR A O 1
ATOM 2382 N N . GLN A 1 322 ? -25.883 -4.297 25.838 1.00 70.69 322 GLN A N 1
ATOM 2383 C CA . GLN A 1 322 ? -25.411 -5.523 26.483 1.00 70.69 322 GLN A CA 1
ATOM 2384 C C . GLN A 1 322 ? -26.472 -6.622 26.374 1.00 70.69 322 GLN A C 1
ATOM 2386 O O . GLN A 1 322 ? -27.660 -6.378 26.578 1.00 70.69 322 GLN A O 1
ATOM 2391 N N . SER A 1 323 ? -26.022 -7.849 26.105 1.00 48.09 323 SER A N 1
ATOM 2392 C CA . SER A 1 323 ? -26.757 -9.047 26.508 1.00 48.09 323 SER A CA 1
ATOM 2393 C C . SER A 1 323 ? -26.554 -9.209 28.011 1.00 48.09 323 SER A C 1
ATOM 2395 O O . SER A 1 323 ? -25.416 -9.228 28.473 1.00 48.09 323 SER A O 1
ATOM 2397 N N . GLU A 1 324 ? -27.641 -9.327 28.764 1.00 39.00 324 GLU A N 1
ATOM 2398 C CA . GLU A 1 324 ? -27.651 -9.596 30.202 1.00 39.00 324 GLU A CA 1
ATOM 2399 C C . GLU A 1 324 ? -26.808 -10.841 30.542 1.00 39.00 324 GLU A C 1
ATOM 2401 O O . GLU A 1 324 ? -27.286 -11.971 30.481 1.00 39.00 324 GLU A O 1
ATOM 2406 N N . THR A 1 325 ? -25.541 -10.667 30.920 1.00 36.22 325 THR A N 1
ATOM 2407 C CA . THR A 1 325 ? -24.760 -11.731 31.563 1.00 36.22 325 THR A CA 1
ATOM 2408 C C . THR A 1 325 ? -23.986 -11.181 32.754 1.00 36.22 325 THR A C 1
ATOM 2410 O O . THR A 1 325 ? -22.941 -10.566 32.602 1.00 36.22 325 THR A O 1
ATOM 2413 N N . LYS A 1 326 ? -24.572 -11.447 33.930 1.00 35.12 326 LYS A N 1
ATOM 2414 C CA . LYS A 1 326 ? -24.048 -11.417 35.306 1.00 35.12 326 LYS A CA 1
ATOM 2415 C C . LYS A 1 326 ? -23.171 -10.229 35.716 1.00 35.12 326 LYS A C 1
ATOM 2417 O O . LYS A 1 326 ? -21.952 -10.248 35.619 1.00 35.12 326 LYS A O 1
ATOM 2422 N N . ASP A 1 327 ? -23.874 -9.292 36.347 1.00 38.34 327 ASP A N 1
ATOM 2423 C CA . ASP A 1 327 ? -23.447 -8.424 37.445 1.00 38.34 327 ASP A CA 1
ATOM 2424 C C . ASP A 1 327 ? -22.367 -9.062 38.346 1.00 38.34 327 ASP A C 1
ATOM 2426 O O . ASP A 1 327 ? -22.649 -9.868 39.235 1.00 38.34 327 ASP A O 1
ATOM 2430 N N . THR A 1 328 ? -21.120 -8.651 38.135 1.00 34.72 328 THR A N 1
ATOM 2431 C CA . THR A 1 328 ? -20.191 -8.384 39.232 1.00 34.72 328 THR A CA 1
ATOM 2432 C C . THR A 1 328 ? -19.879 -6.899 39.202 1.00 34.72 328 THR A C 1
ATOM 2434 O O . THR A 1 328 ? -19.055 -6.447 38.412 1.00 34.72 328 THR A O 1
ATOM 2437 N N . ARG A 1 329 ? -20.595 -6.144 40.044 1.00 41.38 329 ARG A N 1
ATOM 2438 C CA . ARG A 1 329 ? -20.271 -4.788 40.504 1.00 41.38 329 ARG A CA 1
ATOM 2439 C C . ARG A 1 329 ? -18.764 -4.527 40.550 1.00 41.38 329 ARG A C 1
ATOM 2441 O O . ARG A 1 329 ? -18.117 -4.880 41.529 1.00 41.38 329 ARG A O 1
ATOM 2448 N N . ASP A 1 330 ? -18.263 -3.839 39.535 1.00 37.62 330 ASP A N 1
ATOM 2449 C CA . ASP A 1 330 ? -17.425 -2.649 39.696 1.00 37.62 330 ASP A CA 1
ATOM 2450 C C . ASP A 1 330 ? -17.426 -1.847 38.385 1.00 37.62 330 ASP A C 1
ATOM 2452 O O . ASP A 1 330 ? -16.444 -1.752 37.653 1.00 37.62 330 ASP A O 1
ATOM 2456 N N . THR A 1 331 ? -18.582 -1.279 38.029 1.00 37.59 331 THR A N 1
ATOM 2457 C CA . THR A 1 331 ? -18.601 -0.176 37.066 1.00 37.59 331 THR A CA 1
ATOM 2458 C C . THR A 1 331 ? -18.037 1.052 37.769 1.00 37.59 331 THR A C 1
ATOM 2460 O O . THR A 1 331 ? -18.800 1.863 38.308 1.00 37.59 331 THR A O 1
ATOM 2463 N N . ARG A 1 332 ? -16.714 1.222 37.761 1.00 38.00 332 ARG A N 1
ATOM 2464 C CA . ARG A 1 332 ? -16.109 2.517 38.067 1.00 38.00 332 ARG A CA 1
ATOM 2465 C C . ARG A 1 332 ? -16.436 3.473 36.920 1.00 38.00 332 ARG A C 1
ATOM 2467 O O . ARG A 1 332 ? -15.671 3.659 35.982 1.00 38.00 332 ARG A O 1
ATOM 2474 N N . LYS A 1 333 ? -17.635 4.059 36.987 1.00 39.62 333 LYS A N 1
ATOM 2475 C CA . LYS A 1 333 ? -17.983 5.296 36.289 1.00 39.62 333 LYS A CA 1
ATOM 2476 C C . LYS A 1 333 ? -17.102 6.392 36.878 1.00 39.62 333 LYS A C 1
ATOM 2478 O O .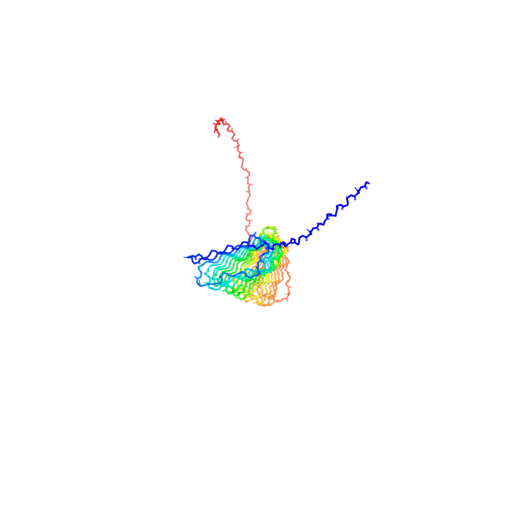 LYS A 1 333 ? -17.470 7.013 37.871 1.00 39.62 333 LYS A O 1
ATOM 2483 N N . GLU A 1 334 ? -15.929 6.612 36.304 1.00 31.33 334 GLU A N 1
ATOM 2484 C CA . GLU A 1 334 ? -15.144 7.805 36.603 1.00 31.33 334 GLU A CA 1
ATOM 2485 C C . GLU A 1 334 ? -15.756 8.963 35.802 1.00 31.33 334 GLU A C 1
ATOM 2487 O O . GLU A 1 334 ? -15.392 9.263 34.669 1.00 31.33 334 GLU A O 1
ATOM 2492 N N . CYS A 1 335 ? -16.820 9.541 36.364 1.00 35.06 335 CYS A N 1
ATOM 2493 C CA . CYS A 1 335 ? -17.347 10.819 35.917 1.00 35.06 335 CYS A CA 1
ATOM 2494 C C . CYS A 1 335 ? -16.429 11.911 36.471 1.00 35.06 335 CYS A C 1
ATOM 2496 O O . CYS A 1 335 ? -16.562 12.284 37.637 1.00 35.06 335 CYS A O 1
ATOM 2498 N N . ASP A 1 336 ? -15.534 12.444 35.641 1.00 33.03 336 ASP A N 1
ATOM 2499 C CA . ASP A 1 336 ? -14.823 13.689 35.938 1.00 33.03 336 ASP A CA 1
ATOM 2500 C C . ASP A 1 336 ? -15.812 14.867 35.911 1.00 33.03 336 ASP A C 1
ATOM 2502 O O . ASP A 1 336 ? -15.948 15.614 34.943 1.00 33.03 336 ASP A O 1
ATOM 2506 N N . ASN A 1 337 ? -16.541 15.039 37.013 1.00 37.75 337 ASN A N 1
ATOM 2507 C CA . ASN A 1 337 ? -17.205 16.290 37.346 1.00 37.75 337 ASN A CA 1
ATOM 2508 C C . ASN A 1 337 ? -16.199 17.196 38.063 1.00 37.75 337 ASN A C 1
ATOM 2510 O O . ASN A 1 337 ? -16.196 17.302 39.288 1.00 37.75 337 ASN A O 1
ATOM 2514 N N . SER A 1 338 ? -15.379 17.903 37.287 1.00 32.03 338 SER A N 1
ATOM 2515 C CA . SER A 1 338 ? -14.709 19.120 37.747 1.00 32.03 338 SER A CA 1
ATOM 2516 C C . SER A 1 338 ? -14.846 20.220 36.698 1.00 32.03 338 SER A C 1
ATOM 2518 O O . SER A 1 338 ? -13.936 20.537 35.941 1.00 32.03 338 SER A O 1
ATOM 2520 N N . CYS A 1 339 ? -16.025 20.836 36.663 1.00 30.14 339 CYS A N 1
ATOM 2521 C CA . CYS A 1 339 ? -16.156 22.231 36.260 1.00 30.14 339 CYS A CA 1
ATOM 2522 C C . CYS A 1 339 ? -16.715 22.988 37.462 1.00 30.14 339 CYS A C 1
ATOM 2524 O O . CYS A 1 339 ? -17.920 23.197 37.612 1.00 30.14 339 CYS A O 1
ATOM 2526 N N . ASN A 1 340 ? -15.800 23.356 38.359 1.00 27.95 340 ASN A N 1
ATOM 2527 C CA . ASN A 1 340 ? -16.044 24.339 39.402 1.00 27.95 340 ASN A CA 1
ATOM 2528 C C . ASN A 1 340 ? -16.495 25.651 38.746 1.00 27.95 340 ASN A C 1
ATOM 2530 O O . ASN A 1 340 ? -15.723 26.333 38.074 1.00 27.95 340 ASN A O 1
ATOM 2534 N N . LYS A 1 341 ? -17.760 26.010 38.962 1.00 32.44 341 LYS A N 1
ATOM 2535 C CA . LYS A 1 341 ? -18.290 27.347 38.699 1.00 32.44 341 LYS A CA 1
ATOM 2536 C C . LYS A 1 341 ? -17.557 28.362 39.581 1.00 32.44 341 LYS A C 1
ATOM 2538 O O . LYS A 1 341 ? -17.589 28.234 40.803 1.00 32.44 341 LYS A O 1
ATOM 2543 N N . ARG A 1 342 ? -17.013 29.429 38.989 1.00 28.48 342 ARG A N 1
ATOM 2544 C CA . ARG A 1 342 ? -16.931 30.752 39.634 1.00 28.48 342 ARG A CA 1
ATOM 2545 C C . ARG A 1 342 ? -17.271 31.861 38.628 1.00 28.48 342 ARG A C 1
ATOM 2547 O O . ARG A 1 342 ? -16.992 31.694 37.442 1.00 28.48 342 ARG A O 1
ATOM 2554 N N . PRO A 1 343 ? -17.917 32.950 39.081 1.00 33.56 343 PRO A N 1
ATOM 2555 C CA . PRO A 1 343 ? -18.513 33.958 38.213 1.00 33.56 343 PRO A CA 1
ATOM 2556 C C . PRO A 1 343 ? -17.470 34.973 37.730 1.00 33.56 343 PRO A C 1
ATOM 2558 O O . PRO A 1 343 ? -16.671 35.477 38.517 1.00 33.56 343 PRO A O 1
ATOM 2561 N N . PHE A 1 344 ? -17.514 35.305 36.441 1.00 28.47 344 PHE A N 1
ATOM 2562 C CA . PHE A 1 344 ? -16.810 36.456 35.878 1.00 28.47 344 PHE A CA 1
ATOM 2563 C C . PHE A 1 344 ? -17.639 37.726 36.118 1.00 28.47 344 PHE A C 1
ATOM 2565 O O . PHE A 1 344 ? -18.766 37.837 35.639 1.00 28.47 344 PHE A O 1
ATOM 2572 N N . HIS A 1 345 ? -17.070 38.683 36.854 1.00 28.48 345 HIS A N 1
ATOM 2573 C CA . HIS A 1 345 ? -17.502 40.083 36.858 1.00 28.48 345 HIS A CA 1
ATOM 2574 C C . HIS A 1 345 ? -16.834 40.825 35.682 1.00 28.48 345 HIS A C 1
ATOM 2576 O O . HIS A 1 345 ? -15.670 40.545 35.387 1.00 28.48 345 HIS A O 1
ATOM 2582 N N . PRO A 1 346 ? -17.512 41.781 35.023 1.00 35.34 346 PRO A N 1
ATOM 2583 C CA . PRO A 1 346 ? -16.927 42.539 33.924 1.00 35.34 346 PRO A CA 1
ATOM 2584 C C . PRO A 1 346 ? -16.035 43.670 34.456 1.00 35.34 346 PRO A C 1
ATOM 2586 O O . PRO A 1 346 ? -16.488 44.515 35.228 1.00 35.34 346 PRO A O 1
ATOM 2589 N N . VAL A 1 347 ? -14.774 43.706 34.016 1.00 34.47 347 VAL A N 1
ATOM 2590 C CA . VAL A 1 347 ? -13.887 44.866 34.174 1.00 34.47 347 VAL A CA 1
ATOM 2591 C C . VAL A 1 347 ? -13.861 45.640 32.859 1.00 34.47 347 VAL A C 1
ATOM 2593 O O . VAL A 1 347 ? -13.543 45.112 31.798 1.00 34.47 347 VAL A O 1
ATOM 2596 N N . LEU A 1 348 ? -14.241 46.906 32.987 1.00 33.16 348 LEU A N 1
ATOM 2597 C CA . LEU A 1 348 ? -14.226 47.988 32.015 1.00 33.16 348 LEU A CA 1
ATOM 2598 C C . LEU A 1 348 ? -12.808 48.189 31.441 1.00 33.16 348 LEU A C 1
ATOM 2600 O O . LEU A 1 348 ? -11.895 48.538 32.188 1.00 33.16 348 LEU A O 1
ATOM 2604 N N . LEU A 1 349 ? -12.621 48.002 30.130 1.00 31.12 349 LEU A N 1
ATOM 2605 C CA . LEU A 1 349 ? -11.377 48.351 29.434 1.00 31.12 349 LEU A CA 1
ATOM 2606 C C . LEU A 1 349 ? -11.594 49.636 28.619 1.00 31.12 349 LEU A C 1
ATOM 2608 O O . LEU A 1 349 ? -12.341 49.651 27.642 1.00 31.12 349 LEU A O 1
ATOM 2612 N N . LEU A 1 350 ? -10.955 50.721 29.059 1.00 30.36 350 LEU A N 1
ATOM 2613 C CA . LEU A 1 350 ? -10.880 52.004 28.361 1.00 30.36 350 LEU A CA 1
ATOM 2614 C C . LEU A 1 350 ? -9.919 51.886 27.169 1.00 30.36 350 LEU A C 1
ATOM 2616 O O . LEU A 1 350 ? -8.744 51.567 27.342 1.00 30.36 350 LEU A O 1
ATOM 2620 N N . ILE A 1 351 ? -10.420 52.169 25.966 1.00 34.03 351 ILE A N 1
ATOM 2621 C CA . ILE A 1 351 ? -9.624 52.272 24.739 1.00 34.03 351 ILE A CA 1
ATOM 2622 C C . ILE A 1 351 ? -9.091 53.707 24.641 1.00 34.03 351 ILE A C 1
ATOM 2624 O O . ILE A 1 351 ? -9.868 54.643 24.463 1.00 34.03 351 ILE A O 1
ATOM 2628 N N . PHE A 1 352 ? -7.770 53.877 24.723 1.00 32.75 352 PHE A N 1
ATOM 2629 C CA . PHE A 1 352 ? -7.082 55.093 24.284 1.00 32.75 352 PHE A CA 1
ATOM 2630 C C . PHE A 1 352 ? -6.584 54.891 22.851 1.00 32.75 352 PHE A C 1
ATOM 2632 O O . PHE A 1 352 ? -5.703 54.074 22.595 1.00 32.75 352 PHE A O 1
ATOM 2639 N N . THR A 1 353 ? -7.148 55.643 21.908 1.00 33.47 353 THR A N 1
ATOM 2640 C CA . THR A 1 353 ? -6.610 55.793 20.553 1.00 33.47 353 THR A CA 1
ATOM 2641 C C . THR A 1 353 ? -5.617 56.950 20.527 1.00 33.47 353 THR A C 1
ATOM 2643 O O . THR A 1 353 ? -6.010 58.097 20.741 1.00 33.47 353 THR A O 1
ATOM 2646 N N . THR A 1 354 ? -4.359 56.681 20.187 1.00 35.84 354 THR A N 1
ATOM 2647 C CA . THR A 1 354 ? -3.437 57.704 19.676 1.00 35.84 354 THR A CA 1
ATOM 2648 C C . THR A 1 354 ? -3.046 57.338 18.254 1.00 35.84 354 THR A C 1
ATOM 2650 O O . THR A 1 354 ? -2.325 56.372 18.017 1.00 35.84 354 THR A O 1
ATOM 2653 N N . PHE A 1 355 ? -3.570 58.120 17.313 1.00 39.50 355 PHE A N 1
ATOM 2654 C CA . PHE A 1 355 ? -3.102 58.210 15.938 1.00 39.50 355 PHE A CA 1
ATOM 2655 C C . PHE A 1 355 ? -1.760 58.949 15.925 1.00 39.50 355 PHE A C 1
ATOM 2657 O O . PHE A 1 355 ? -1.691 60.090 16.376 1.00 39.50 355 PHE A O 1
ATOM 2664 N N . THR A 1 356 ? -0.733 58.348 15.331 1.00 38.97 356 THR A N 1
ATOM 2665 C CA . THR A 1 356 ? 0.382 59.094 14.740 1.00 38.97 356 THR A CA 1
ATOM 2666 C C . THR A 1 356 ? 0.712 58.515 13.376 1.00 38.97 356 THR A C 1
ATOM 2668 O O . THR A 1 356 ? 0.718 57.308 13.153 1.00 38.97 356 THR A O 1
ATOM 2671 N N . SER A 1 357 ? 0.896 59.459 12.473 1.00 38.47 357 SER A N 1
ATOM 2672 C CA . SER A 1 357 ? 0.958 59.402 11.026 1.00 38.47 357 SER A CA 1
ATOM 2673 C C . SER A 1 357 ? 2.342 59.070 10.458 1.00 38.47 357 SER A C 1
ATOM 2675 O O . SER A 1 357 ? 3.332 59.102 11.181 1.00 38.47 357 SER A O 1
ATOM 2677 N N . LEU A 1 358 ? 2.356 58.985 9.119 1.00 34.56 358 LEU A N 1
ATOM 2678 C CA . LEU A 1 358 ? 3.426 59.358 8.174 1.00 34.56 358 LEU A CA 1
ATOM 2679 C C . LEU A 1 358 ? 4.347 58.239 7.639 1.00 34.56 358 LEU A C 1
ATOM 2681 O O . LEU A 1 358 ? 5.352 57.871 8.229 1.00 34.56 358 LEU A O 1
ATOM 2685 N N . SER A 1 359 ? 3.968 57.795 6.431 1.00 35.41 359 SER A N 1
ATOM 2686 C CA . SER A 1 359 ? 4.687 57.965 5.147 1.00 35.41 359 SER A CA 1
ATOM 2687 C C . SER A 1 359 ? 6.101 57.403 4.949 1.00 35.41 359 SER A C 1
ATOM 2689 O O . SER A 1 359 ? 7.048 57.852 5.585 1.00 35.41 359 SER A O 1
ATOM 2691 N N . SER A 1 360 ? 6.238 56.565 3.911 1.00 35.19 360 SER A N 1
ATOM 2692 C CA . SER A 1 360 ? 6.968 56.827 2.642 1.00 35.19 360 SER A CA 1
ATOM 2693 C C . SER A 1 360 ? 7.575 55.524 2.096 1.00 35.19 360 SER A C 1
ATOM 2695 O O . SER A 1 360 ? 8.275 54.826 2.814 1.00 35.19 360 SER A O 1
ATOM 2697 N N . VAL A 1 361 ? 7.130 55.044 0.926 1.00 42.50 361 VAL A N 1
ATOM 2698 C CA . VAL A 1 361 ? 7.795 55.169 -0.396 1.00 42.50 361 VAL A CA 1
ATOM 2699 C C . VAL A 1 361 ? 9.248 54.663 -0.394 1.00 42.50 361 VAL A C 1
ATOM 2701 O O . VAL A 1 361 ? 10.107 55.341 0.156 1.00 42.50 361 VAL A O 1
ATOM 2704 N N . TYR A 1 362 ? 9.533 53.538 -1.070 1.00 38.00 362 TYR A N 1
ATOM 2705 C CA . TYR A 1 362 ? 10.316 53.508 -2.324 1.00 38.00 362 TYR A CA 1
ATOM 2706 C C . TYR A 1 362 ? 10.573 52.081 -2.866 1.00 38.00 362 TYR A C 1
ATOM 2708 O O . TYR A 1 362 ? 10.945 51.195 -2.102 1.00 38.00 362 TYR A O 1
ATOM 2716 N N . TRP A 1 363 ? 10.447 51.994 -4.202 1.00 48.16 363 TRP A N 1
ATOM 2717 C CA . TRP A 1 363 ? 10.802 50.958 -5.196 1.00 48.16 363 TRP A CA 1
ATOM 2718 C C . TRP A 1 363 ? 10.053 49.623 -5.201 1.00 48.16 363 TRP A C 1
ATOM 2720 O O . TRP A 1 363 ? 10.294 48.769 -4.324 1.00 48.16 363 TRP A O 1
#

Foldseek 3Di:
DDDDDDDDDDDDDPPPPPPDDFDWDFDPDPALETETEGDDPDDDEDDEPDDAQRQEYEYEYEDLNHAEAEYACSYQEYAYYDARYCEYEYCHQEYAYEYEHHENAYYEYNHCEYEHEAYAHYQEDEYENYQEYEYEHQADNYEAEYEQYQEYEYEFNYEDYHEEYYNHEAYYEYEADACYEYEEYEYLYQAYEYEHDPNYHAAEYEYQHVEAEYEDADANHEYHYDEAEYDEYHYCEAHYEYEAEPHQYEHEYEYNAAAYEYEEYQNYAEYEYEAAHYNYEYAYDHNHAYYEYAYANAQYEYEDNHPHYYYHYPPPRYHYDYDDDDDDDDPPPPDPPPPDDDDDDDDDDDDDDDDDDDDDDDD